Protein AF-A0A6U3S769-F1 (afdb_monomer)

Structure (mmCIF, N/CA/C/O backbone):
data_AF-A0A6U3S769-F1
#
_entry.id   AF-A0A6U3S769-F1
#
loop_
_atom_site.group_PDB
_atom_site.id
_atom_site.type_symbol
_atom_site.label_atom_id
_atom_site.label_alt_id
_atom_site.label_comp_id
_atom_site.label_asym_id
_atom_site.label_entity_id
_atom_si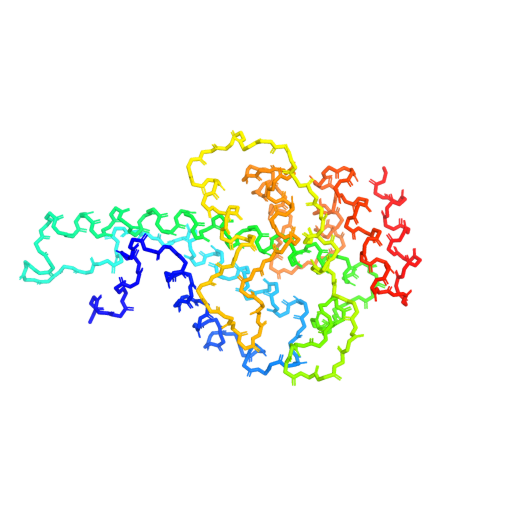te.label_seq_id
_atom_site.pdbx_PDB_ins_code
_atom_site.Cartn_x
_atom_site.Cartn_y
_atom_site.Cartn_z
_atom_site.occupancy
_atom_site.B_iso_or_equiv
_atom_site.auth_seq_id
_atom_site.auth_comp_id
_atom_site.auth_asym_id
_atom_site.auth_atom_id
_atom_site.pdbx_PDB_model_num
ATOM 1 N N . SER A 1 1 ? 3.206 -8.293 -28.604 1.00 73.69 1 SER A N 1
ATOM 2 C CA . SER A 1 1 ? 4.043 -8.713 -27.468 1.00 73.69 1 SER A CA 1
ATOM 3 C C . SER A 1 1 ? 4.580 -7.517 -26.694 1.00 73.69 1 SER A C 1
ATOM 5 O O . SER A 1 1 ? 3.937 -7.136 -25.740 1.00 73.69 1 SER A O 1
ATOM 7 N N . ASN A 1 2 ? 5.672 -6.834 -27.079 1.00 88.81 2 ASN A N 1
ATOM 8 C CA . ASN A 1 2 ? 6.210 -5.752 -26.217 1.00 88.81 2 ASN A CA 1
ATOM 9 C C . ASN A 1 2 ? 5.334 -4.486 -26.131 1.00 88.81 2 ASN A C 1
ATOM 11 O O . ASN A 1 2 ? 5.574 -3.634 -25.283 1.00 88.81 2 ASN A O 1
ATOM 15 N N . ARG A 1 3 ? 4.320 -4.346 -26.997 1.00 87.38 3 ARG A N 1
ATOM 16 C CA . ARG A 1 3 ? 3.339 -3.253 -26.907 1.00 87.38 3 ARG A CA 1
ATOM 17 C C . ARG A 1 3 ? 2.500 -3.346 -25.631 1.00 87.38 3 ARG A C 1
ATOM 19 O O . ARG A 1 3 ? 2.210 -2.310 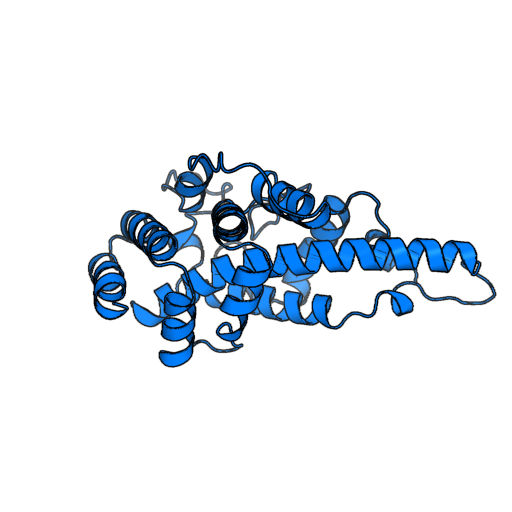-25.048 1.00 87.38 3 ARG A O 1
ATOM 26 N N . ASP A 1 4 ? 2.193 -4.566 -25.197 1.00 86.44 4 ASP A N 1
ATOM 27 C CA . ASP A 1 4 ? 1.282 -4.849 -24.082 1.00 86.44 4 ASP A CA 1
ATOM 28 C C . ASP A 1 4 ? 1.933 -4.548 -22.719 1.00 86.44 4 ASP A C 1
ATOM 30 O O . ASP A 1 4 ? 1.251 -4.249 -21.750 1.00 86.44 4 ASP A O 1
ATOM 34 N N . VAL A 1 5 ? 3.270 -4.551 -22.667 1.00 91.62 5 VAL A N 1
ATOM 35 C CA . VAL A 1 5 ? 4.087 -4.263 -21.470 1.00 91.62 5 VAL A CA 1
ATOM 36 C C . VAL A 1 5 ? 4.841 -2.934 -21.576 1.00 91.62 5 VAL A C 1
ATOM 38 O O . VAL A 1 5 ? 5.748 -2.647 -20.798 1.00 91.62 5 VAL A O 1
ATOM 41 N N . ARG A 1 6 ? 4.500 -2.092 -22.560 1.00 92.88 6 ARG A N 1
ATOM 42 C CA . ARG A 1 6 ? 5.232 -0.844 -22.836 1.00 92.88 6 ARG A CA 1
ATOM 43 C C . ARG A 1 6 ? 5.223 0.128 -21.650 1.00 92.88 6 ARG A C 1
ATOM 45 O O . ARG A 1 6 ? 6.146 0.923 -21.508 1.00 92.88 6 ARG A O 1
ATOM 52 N N . ASN A 1 7 ? 4.193 0.083 -20.808 1.00 93.44 7 ASN A N 1
ATOM 53 C CA . ASN A 1 7 ? 4.081 0.925 -19.618 1.00 93.44 7 ASN A CA 1
ATOM 54 C C . ASN A 1 7 ? 5.190 0.654 -18.587 1.00 93.44 7 ASN A C 1
ATOM 56 O O . ASN A 1 7 ? 5.561 1.582 -17.875 1.00 93.44 7 ASN A O 1
ATOM 60 N N . PHE A 1 8 ? 5.761 -0.556 -18.535 1.00 95.56 8 PHE A N 1
ATOM 61 C CA . PHE A 1 8 ? 6.842 -0.884 -17.597 1.00 95.56 8 PHE A CA 1
ATOM 62 C C . PHE A 1 8 ? 8.100 -0.045 -17.834 1.00 95.56 8 PHE A C 1
ATOM 64 O O . PHE A 1 8 ? 8.795 0.276 -16.882 1.00 95.56 8 PHE A O 1
ATOM 71 N N . SER A 1 9 ? 8.374 0.388 -19.066 1.00 95.69 9 SER A N 1
ATOM 72 C CA . SER A 1 9 ? 9.510 1.267 -19.380 1.00 95.69 9 SER A CA 1
ATOM 73 C C . SER A 1 9 ? 9.122 2.746 -19.489 1.00 95.69 9 SER A C 1
ATOM 75 O O . SER A 1 9 ? 9.801 3.513 -20.169 1.00 95.69 9 SER A O 1
ATOM 77 N N . SER A 1 10 ? 7.994 3.156 -18.909 1.00 95.31 10 SER A N 1
ATOM 78 C CA . SER A 1 10 ? 7.593 4.564 -18.866 1.00 95.31 10 SER A CA 1
ATOM 79 C C . SER A 1 10 ? 8.556 5.370 -17.991 1.00 95.31 10 SER A C 1
ATOM 81 O O . SER A 1 10 ? 8.903 4.925 -16.901 1.00 95.31 10 SER A O 1
ATOM 83 N N . SER A 1 11 ? 8.955 6.568 -18.419 1.00 94.00 11 SER A N 1
ATOM 84 C CA . SER A 1 11 ? 9.656 7.520 -17.540 1.00 94.00 11 SER A CA 1
ATOM 85 C C . SER A 1 11 ? 8.719 8.155 -16.506 1.00 94.00 11 SER A C 1
ATOM 87 O O . SER A 1 11 ? 9.169 8.668 -15.488 1.00 94.00 11 SER A O 1
ATOM 89 N N . ASP A 1 12 ? 7.408 8.105 -16.755 1.00 93.69 12 ASP A N 1
ATOM 90 C CA . ASP A 1 12 ? 6.379 8.472 -15.791 1.00 93.69 12 ASP A CA 1
ATOM 91 C C . ASP A 1 12 ? 5.914 7.224 -15.026 1.00 93.69 12 ASP A C 1
ATOM 93 O O . ASP A 1 12 ? 5.165 6.392 -15.557 1.00 93.69 12 ASP A O 1
ATOM 97 N N . THR A 1 13 ? 6.356 7.099 -13.775 1.00 93.69 13 THR A N 1
ATOM 98 C CA . THR A 1 13 ? 5.980 5.994 -12.881 1.00 93.69 13 THR A CA 1
ATOM 99 C C . THR A 1 13 ? 4.503 6.035 -12.477 1.00 93.69 13 THR A C 1
ATOM 101 O O . THR A 1 13 ? 3.886 4.987 -12.292 1.00 93.69 13 THR A O 1
ATOM 104 N N . GLY A 1 14 ? 3.892 7.221 -12.405 1.00 92.88 14 GLY A N 1
ATOM 105 C CA . GLY A 1 14 ? 2.460 7.365 -12.142 1.00 92.88 14 GLY A CA 1
ATOM 106 C C . GLY A 1 14 ? 1.616 6.772 -13.270 1.00 92.88 14 GLY A C 1
ATOM 107 O O . GLY A 1 14 ? 0.616 6.109 -13.002 1.00 92.88 14 GLY A O 1
ATOM 108 N N . TYR A 1 15 ? 2.056 6.928 -14.524 1.00 92.81 15 TYR A N 1
ATOM 109 C CA . TYR A 1 15 ? 1.447 6.255 -15.676 1.00 92.81 15 TYR A CA 1
ATOM 110 C C . TYR A 1 15 ? 1.634 4.731 -15.630 1.00 92.81 15 TYR A C 1
ATOM 112 O O . TYR A 1 15 ? 0.690 3.990 -15.899 1.00 92.81 15 TYR A O 1
ATOM 120 N N . PHE A 1 16 ? 2.823 4.239 -15.261 1.00 94.19 16 PHE A N 1
ATOM 121 C CA . PHE A 1 16 ? 3.056 2.800 -15.072 1.00 94.19 16 PHE A CA 1
ATOM 122 C C . PHE A 1 16 ? 2.071 2.189 -14.057 1.00 94.19 16 PHE A C 1
ATOM 124 O O . PHE A 1 16 ? 1.418 1.179 -14.351 1.00 94.19 16 PHE A O 1
ATOM 131 N N . LEU A 1 17 ? 1.921 2.837 -12.899 1.00 93.44 17 LEU A N 1
ATOM 132 C CA . LEU A 1 17 ? 1.011 2.409 -11.838 1.00 93.44 17 LEU A CA 1
ATOM 133 C C . LEU A 1 17 ? -0.456 2.512 -12.251 1.00 93.44 17 LEU A C 1
ATOM 135 O O . LEU A 1 17 ? -1.224 1.598 -11.975 1.00 93.44 17 LEU A O 1
ATOM 139 N N . GLU A 1 18 ? -0.849 3.578 -12.949 1.00 91.19 18 GLU A N 1
ATOM 140 C CA . GLU A 1 18 ? -2.211 3.749 -13.466 1.00 91.19 18 GLU A CA 1
ATOM 141 C C . GLU A 1 18 ? -2.632 2.567 -14.353 1.00 91.19 18 GLU A C 1
ATOM 143 O O . GLU A 1 18 ? -3.709 2.002 -14.168 1.00 91.19 18 GLU A O 1
ATOM 148 N N . GLN A 1 19 ? -1.772 2.161 -15.293 1.00 91.25 19 GLN A N 1
ATOM 149 C CA . GLN A 1 19 ? -2.060 1.026 -16.176 1.00 91.25 19 GLN A CA 1
ATOM 150 C C . GLN A 1 19 ? -2.170 -0.285 -15.394 1.00 91.25 19 GLN A C 1
ATOM 152 O O . GLN A 1 19 ? -3.022 -1.109 -15.704 1.00 91.25 19 GLN A O 1
ATOM 157 N N . THR A 1 20 ? -1.365 -0.453 -14.344 1.00 88.69 20 THR A N 1
ATOM 158 C CA . THR A 1 20 ? -1.464 -1.616 -13.451 1.00 88.69 20 THR A CA 1
ATOM 159 C C . THR A 1 20 ? -2.787 -1.612 -12.679 1.00 88.69 20 THR A C 1
ATOM 161 O O . THR A 1 20 ? -3.464 -2.635 -12.606 1.00 88.69 20 THR A O 1
ATOM 164 N N . TRP A 1 21 ? -3.201 -0.459 -12.146 1.00 90.88 21 TRP A N 1
ATOM 165 C CA . TRP A 1 21 ? -4.440 -0.328 -11.373 1.00 90.88 21 TRP A CA 1
ATOM 166 C C . TRP A 1 21 ? -5.690 -0.626 -12.204 1.00 90.88 21 TRP A C 1
ATOM 168 O O . TRP A 1 21 ? -6.618 -1.253 -11.700 1.00 90.88 21 TRP A O 1
ATOM 178 N N . LYS A 1 22 ? -5.701 -0.263 -13.494 1.00 89.25 22 LYS A N 1
ATOM 179 C CA . LYS A 1 22 ? -6.806 -0.599 -14.413 1.00 89.25 22 LYS A CA 1
ATOM 180 C C . LYS A 1 22 ? -7.041 -2.102 -14.558 1.00 89.25 22 LYS A C 1
ATOM 182 O O . LYS A 1 22 ? -8.170 -2.503 -14.820 1.00 89.25 22 LYS A O 1
ATOM 187 N N . LEU A 1 23 ? -6.004 -2.916 -14.362 1.00 89.50 23 LEU A N 1
ATOM 188 C CA . LEU A 1 23 ? -6.072 -4.372 -14.491 1.00 89.50 23 LEU A CA 1
ATOM 189 C C . LEU A 1 23 ? -6.491 -5.070 -13.187 1.00 89.50 23 LEU A C 1
ATOM 191 O O . LEU A 1 23 ? -6.829 -6.253 -13.209 1.00 89.50 23 LEU A O 1
ATOM 195 N N . LEU A 1 24 ? -6.504 -4.371 -12.042 1.00 90.44 24 LEU A N 1
ATOM 196 C CA . LEU A 1 24 ? -6.872 -4.975 -10.754 1.00 90.44 24 LEU A CA 1
ATOM 197 C C . LEU A 1 24 ? -8.265 -5.634 -10.768 1.00 90.44 24 LEU A C 1
ATOM 199 O O . LEU A 1 24 ? -8.366 -6.773 -10.301 1.00 90.44 24 LEU A O 1
ATOM 203 N N . PRO A 1 25 ? -9.323 -5.018 -11.335 1.00 90.69 25 PRO A N 1
ATOM 204 C CA . PRO A 1 25 ? -10.641 -5.651 -11.413 1.00 90.69 25 PRO A CA 1
ATOM 205 C C . PRO A 1 25 ? -10.691 -6.887 -12.318 1.00 90.69 25 PRO A C 1
ATOM 207 O O . PRO A 1 25 ? -11.601 -7.709 -12.185 1.00 90.69 25 PRO A O 1
ATOM 210 N N . GLU A 1 26 ? -9.741 -7.061 -13.243 1.00 89.50 26 GLU A N 1
ATOM 211 C CA . GLU A 1 26 ? -9.733 -8.219 -14.143 1.00 89.50 26 GLU A CA 1
ATOM 212 C C . GLU A 1 26 ? -9.491 -9.519 -13.370 1.00 89.50 26 GLU A C 1
ATOM 214 O O . GLU A 1 26 ? -10.190 -10.506 -13.604 1.00 89.50 26 GLU A O 1
ATOM 219 N N . SER A 1 27 ? -8.578 -9.496 -12.394 1.00 85.56 27 SER A N 1
ATOM 220 C CA . SER A 1 27 ? -8.233 -10.646 -11.546 1.00 85.56 27 SER A CA 1
ATOM 221 C C . SER A 1 27 ? -8.910 -10.642 -10.168 1.00 85.56 27 SER A C 1
ATOM 223 O O . SER A 1 27 ? -8.865 -11.653 -9.465 1.00 85.56 27 SER A O 1
ATOM 225 N N . ASN A 1 28 ? -9.580 -9.547 -9.787 1.00 89.19 28 ASN A N 1
ATOM 226 C CA . ASN A 1 28 ? -10.280 -9.408 -8.507 1.00 89.19 28 ASN A CA 1
ATOM 227 C C . ASN A 1 28 ? -11.752 -9.049 -8.743 1.00 89.19 28 ASN A C 1
ATOM 229 O O . ASN A 1 28 ? -12.116 -7.881 -8.865 1.00 89.19 28 ASN A O 1
ATOM 233 N N . VAL A 1 29 ? -12.604 -10.080 -8.804 1.00 89.88 29 VAL A N 1
ATOM 234 C CA . VAL A 1 29 ? -14.041 -9.956 -9.115 1.00 89.88 29 VAL A CA 1
ATOM 235 C C . VAL A 1 29 ? -14.780 -8.937 -8.232 1.00 89.88 29 VAL A C 1
ATOM 237 O O . VAL A 1 29 ? -15.536 -8.153 -8.810 1.00 89.88 29 VAL A O 1
ATOM 240 N N . PRO A 1 30 ? -14.560 -8.864 -6.901 1.00 90.19 30 PRO A N 1
ATOM 241 C CA . PRO A 1 30 ? -15.256 -7.887 -6.059 1.00 90.19 30 PRO A CA 1
ATOM 242 C C . PRO A 1 30 ? -15.020 -6.433 -6.490 1.00 90.19 30 PRO A C 1
ATOM 244 O O . PRO A 1 30 ? -15.953 -5.637 -6.508 1.00 90.19 30 PRO A O 1
ATOM 247 N N . LEU A 1 31 ? -13.811 -6.097 -6.963 1.00 88.62 31 LEU A N 1
ATOM 248 C CA . LEU A 1 31 ? -13.460 -4.734 -7.389 1.00 88.62 31 LEU A CA 1
ATOM 249 C C . LEU A 1 31 ? -14.163 -4.287 -8.681 1.00 88.62 31 LEU A C 1
ATOM 251 O O . LEU A 1 31 ? -14.122 -3.108 -9.033 1.00 88.62 31 LEU A O 1
ATOM 255 N N . ARG A 1 32 ? -14.819 -5.203 -9.409 1.00 87.00 32 ARG A N 1
ATOM 256 C CA . ARG A 1 32 ? -15.652 -4.847 -10.572 1.00 87.00 32 ARG A CA 1
ATOM 257 C C . ARG A 1 32 ? -16.939 -4.138 -10.151 1.00 87.00 32 ARG A C 1
ATOM 259 O O . ARG A 1 32 ? -17.534 -3.427 -10.958 1.00 87.00 32 ARG A O 1
ATOM 266 N N . GLN A 1 33 ? -17.377 -4.344 -8.911 1.00 78.12 33 GLN A N 1
ATOM 267 C CA . GLN A 1 33 ? -18.574 -3.735 -8.347 1.00 78.12 33 GLN A CA 1
ATOM 268 C C . GLN A 1 33 ? -18.157 -2.547 -7.478 1.00 78.12 33 GLN A C 1
ATOM 270 O O . GLN A 1 33 ? -17.705 -2.732 -6.352 1.00 78.12 33 GLN A O 1
ATOM 275 N N . LYS A 1 34 ? -18.315 -1.322 -8.004 1.00 67.25 34 LYS A N 1
ATOM 276 C CA . LYS A 1 34 ? -17.780 -0.082 -7.405 1.00 67.25 34 LYS A CA 1
ATOM 277 C C . LYS A 1 34 ? -18.103 0.112 -5.911 1.00 67.25 34 LYS A C 1
ATOM 279 O O . LYS A 1 34 ? -17.347 0.783 -5.227 1.00 67.25 34 LYS A O 1
ATOM 284 N N . THR A 1 35 ? -19.201 -0.448 -5.401 1.00 65.19 35 THR A N 1
ATOM 285 C CA . THR A 1 35 ? -19.732 -0.138 -4.059 1.00 65.19 35 THR A CA 1
ATOM 286 C C . THR A 1 35 ? -19.876 -1.336 -3.119 1.00 65.19 35 THR A C 1
ATOM 288 O O . THR A 1 35 ? -20.337 -1.156 -1.996 1.00 65.19 35 THR A O 1
ATOM 291 N N . LEU A 1 36 ? -19.528 -2.553 -3.550 1.00 79.12 36 LEU A N 1
ATO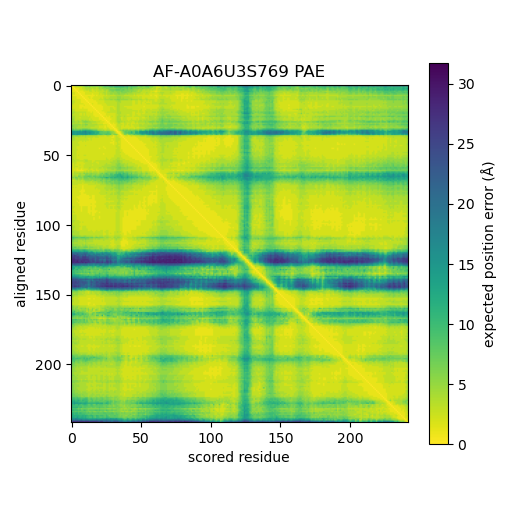M 292 C CA . LEU A 1 36 ? -19.877 -3.779 -2.810 1.00 79.12 36 LEU A CA 1
ATOM 293 C C . LEU A 1 36 ? -18.679 -4.568 -2.279 1.00 79.12 36 LEU A C 1
ATOM 295 O O . LEU A 1 36 ? -18.882 -5.567 -1.594 1.00 79.12 36 LEU A O 1
ATOM 299 N N . TYR A 1 37 ? -17.453 -4.139 -2.574 1.00 90.50 37 TYR A N 1
ATOM 300 C CA . TYR A 1 37 ? -16.267 -4.825 -2.075 1.00 90.50 37 TYR A CA 1
ATOM 301 C C . TYR A 1 37 ? -15.970 -4.439 -0.623 1.00 90.50 37 TYR A C 1
ATOM 303 O O . TYR A 1 37 ? -16.223 -3.313 -0.169 1.00 90.50 37 TYR A O 1
ATOM 311 N N . THR A 1 38 ? -15.423 -5.396 0.113 1.00 93.38 38 THR A N 1
ATOM 312 C CA . THR A 1 38 ? -15.062 -5.217 1.514 1.00 93.38 38 THR A CA 1
ATOM 313 C C . THR A 1 38 ? -13.623 -4.744 1.687 1.00 93.38 38 THR A C 1
ATOM 315 O O . THR A 1 38 ? -12.818 -4.705 0.749 1.00 93.38 38 THR A O 1
ATOM 318 N N . VAL A 1 39 ? -13.269 -4.397 2.921 1.00 93.69 39 VAL A N 1
ATOM 319 C CA . VAL A 1 39 ? -11.884 -4.106 3.296 1.00 93.69 39 VAL A CA 1
ATOM 320 C C . VAL A 1 39 ? -10.989 -5.315 3.029 1.00 93.69 39 VAL A C 1
ATOM 322 O O . VAL A 1 39 ? -9.887 -5.145 2.503 1.00 93.69 39 VAL A O 1
ATOM 325 N N . PHE A 1 40 ? -11.454 -6.536 3.316 1.00 95.06 40 PHE A N 1
ATOM 326 C CA . PHE A 1 40 ? -10.663 -7.738 3.038 1.00 95.06 40 PHE A CA 1
ATOM 327 C C . PHE A 1 40 ? -10.533 -8.020 1.541 1.00 95.06 40 PHE A C 1
ATOM 329 O O . PHE A 1 40 ? -9.468 -8.465 1.110 1.00 95.06 40 PHE A O 1
ATOM 336 N N . ASP A 1 41 ? -11.559 -7.746 0.730 1.00 94.62 41 ASP A N 1
ATOM 337 C CA . ASP A 1 41 ? -11.458 -7.876 -0.728 1.00 94.62 41 ASP A CA 1
ATOM 338 C C . ASP A 1 41 ? -10.341 -6.988 -1.283 1.00 94.62 41 ASP A C 1
ATOM 340 O O . ASP A 1 41 ? -9.507 -7.439 -2.077 1.00 94.62 41 ASP A O 1
ATOM 344 N N . TYR A 1 42 ? -10.290 -5.731 -0.833 1.00 94.06 42 TYR A N 1
ATOM 345 C CA . TYR A 1 42 ? -9.275 -4.784 -1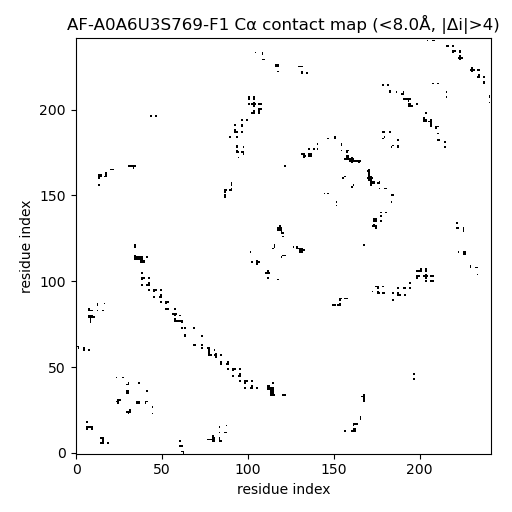.281 1.00 94.06 42 TYR A CA 1
ATOM 346 C C . TYR A 1 42 ? -7.883 -5.118 -0.739 1.00 94.06 42 TYR A C 1
ATOM 348 O O . TYR A 1 42 ? -6.911 -5.114 -1.500 1.00 94.06 42 TYR A O 1
ATOM 356 N N . TYR A 1 43 ? -7.788 -5.497 0.540 1.00 95.75 43 TYR A N 1
ATOM 357 C CA . TYR A 1 43 ? -6.560 -6.013 1.145 1.00 95.75 43 TYR A CA 1
ATOM 358 C C . TYR A 1 43 ? -5.986 -7.182 0.335 1.00 95.75 43 TYR A C 1
ATOM 360 O O . TYR A 1 43 ? -4.822 -7.151 -0.061 1.00 95.75 43 TYR A O 1
ATOM 368 N N . ASN A 1 44 ? -6.812 -8.178 0.008 1.00 95.38 44 ASN A N 1
ATOM 369 C CA . ASN A 1 44 ? -6.392 -9.350 -0.755 1.00 95.38 44 ASN A CA 1
ATOM 370 C C . ASN A 1 44 ? -5.965 -9.006 -2.186 1.00 95.38 44 ASN A C 1
ATOM 372 O O . ASN A 1 44 ? -5.017 -9.601 -2.706 1.00 95.38 44 ASN A O 1
ATOM 376 N N . ALA A 1 45 ? -6.638 -8.051 -2.831 1.00 94.81 45 ALA A N 1
ATOM 377 C CA . ALA A 1 45 ? -6.250 -7.578 -4.155 1.00 94.81 45 ALA A CA 1
ATOM 378 C C . ALA A 1 45 ? -4.861 -6.920 -4.133 1.00 94.81 45 ALA A C 1
ATOM 380 O O . ALA A 1 45 ? -4.010 -7.256 -4.961 1.00 94.81 45 ALA A O 1
ATOM 381 N N . LEU A 1 46 ? -4.599 -6.041 -3.157 1.00 95.69 46 LEU A N 1
ATOM 382 C CA . LEU A 1 46 ? -3.289 -5.406 -2.999 1.00 95.69 46 LEU A CA 1
ATOM 383 C C . LEU A 1 46 ? -2.210 -6.397 -2.552 1.00 95.69 46 LEU A C 1
ATOM 385 O O . LEU A 1 46 ? -1.085 -6.311 -3.036 1.00 95.69 46 LEU A O 1
ATOM 389 N N . PHE A 1 47 ? -2.541 -7.374 -1.704 1.00 95.69 47 PHE A N 1
ATOM 390 C CA . PHE A 1 47 ? -1.612 -8.429 -1.301 1.00 95.69 47 PHE A CA 1
ATOM 391 C C . PHE A 1 47 ? -1.139 -9.237 -2.516 1.00 95.69 47 PHE A C 1
ATOM 393 O O . PHE A 1 47 ? 0.058 -9.441 -2.712 1.00 95.69 47 PHE A O 1
ATOM 400 N N . LYS A 1 48 ? -2.065 -9.653 -3.391 1.00 94.88 48 LYS A N 1
ATOM 401 C CA . LYS A 1 48 ? -1.722 -10.359 -4.637 1.00 94.88 48 LYS A CA 1
ATOM 402 C C . LYS A 1 48 ? -0.900 -9.485 -5.581 1.00 94.88 48 LYS A C 1
ATOM 404 O O . LYS A 1 48 ? 0.037 -9.988 -6.199 1.00 94.88 48 LYS A O 1
ATOM 409 N N . LEU A 1 49 ? -1.229 -8.196 -5.687 1.00 94.94 49 LEU A N 1
ATOM 410 C CA . LEU A 1 49 ? -0.469 -7.260 -6.513 1.00 94.94 49 LEU A CA 1
ATOM 411 C C . LEU A 1 49 ? 0.963 -7.068 -5.989 1.00 94.94 49 LEU A C 1
ATOM 413 O O . LEU A 1 49 ? 1.903 -7.074 -6.780 1.00 94.94 49 LEU A O 1
ATOM 417 N N . GLU A 1 50 ? 1.144 -6.966 -4.670 1.00 95.62 50 GLU A N 1
ATOM 418 C CA . GLU A 1 50 ? 2.466 -6.905 -4.035 1.00 95.62 50 GLU A CA 1
ATOM 419 C C . GLU A 1 50 ? 3.286 -8.152 -4.361 1.00 95.62 50 GLU A C 1
ATOM 421 O O . GLU A 1 50 ? 4.446 -8.041 -4.764 1.00 95.62 50 GLU A O 1
ATOM 426 N N . LYS A 1 51 ? 2.677 -9.341 -4.271 1.00 94.81 51 LYS A N 1
ATOM 427 C CA . LYS A 1 51 ? 3.340 -10.594 -4.651 1.00 94.81 51 LYS A CA 1
ATOM 428 C C . LYS A 1 51 ? 3.683 -10.633 -6.132 1.00 94.81 51 LYS A C 1
ATOM 430 O O . LYS A 1 51 ? 4.756 -11.109 -6.482 1.00 94.81 51 LYS A O 1
ATOM 435 N N . PHE A 1 52 ? 2.829 -10.112 -7.006 1.00 94.00 52 PHE A N 1
ATOM 436 C CA . PHE A 1 52 ? 3.153 -10.016 -8.425 1.00 94.00 52 PHE A CA 1
ATOM 437 C C . PHE A 1 52 ? 4.371 -9.111 -8.670 1.00 94.00 52 PHE A C 1
ATOM 439 O O . PHE A 1 52 ? 5.317 -9.537 -9.326 1.00 94.00 52 PHE A O 1
ATOM 446 N N . PHE A 1 53 ? 4.389 -7.900 -8.106 1.00 94.50 53 PHE A N 1
ATOM 447 C CA . PHE A 1 53 ? 5.497 -6.954 -8.289 1.00 94.50 53 PHE A CA 1
ATOM 448 C C . PHE A 1 53 ? 6.811 -7.447 -7.687 1.00 94.50 53 PHE A C 1
ATOM 450 O O . PHE A 1 53 ? 7.843 -7.371 -8.347 1.00 94.50 53 PHE A O 1
ATOM 457 N N . SER A 1 54 ? 6.779 -7.991 -6.470 1.00 94.06 54 SER A N 1
ATOM 458 C CA . SER A 1 54 ? 7.983 -8.477 -5.784 1.00 94.06 54 SER A CA 1
ATOM 459 C C . SER A 1 54 ? 8.615 -9.708 -6.440 1.00 94.06 54 SER A C 1
ATOM 461 O O . SER A 1 54 ? 9.809 -9.931 -6.260 1.00 94.06 54 SER A O 1
ATOM 463 N N . ASN A 1 55 ? 7.848 -10.487 -7.212 1.00 95.00 55 ASN A N 1
ATOM 464 C CA . ASN A 1 55 ? 8.344 -11.680 -7.907 1.00 95.00 55 ASN A CA 1
ATOM 465 C C . ASN A 1 55 ? 8.608 -11.465 -9.408 1.00 95.00 55 ASN A C 1
ATOM 467 O O . ASN A 1 55 ? 9.080 -12.386 -10.078 1.00 95.00 55 ASN A O 1
ATOM 471 N N . LEU A 1 56 ? 8.297 -10.290 -9.967 1.00 94.50 56 LEU A N 1
ATOM 472 C CA . LEU A 1 56 ? 8.505 -10.031 -11.389 1.00 94.50 56 LEU A CA 1
ATOM 473 C C . LEU A 1 56 ? 9.964 -9.655 -11.671 1.00 94.50 56 LEU A C 1
ATOM 475 O O . LEU A 1 56 ? 10.427 -8.577 -11.304 1.00 94.50 56 LEU A O 1
ATOM 479 N N . ASP A 1 57 ? 10.673 -10.512 -12.405 1.00 94.31 57 ASP A N 1
ATOM 480 C CA . ASP A 1 57 ? 12.006 -10.181 -12.903 1.00 94.31 57 ASP A CA 1
ATOM 481 C C . ASP A 1 57 ? 11.917 -9.159 -14.050 1.00 94.31 57 ASP A C 1
ATOM 483 O O . ASP A 1 57 ? 11.423 -9.439 -15.147 1.00 94.31 57 ASP A O 1
ATOM 487 N N . SER A 1 58 ? 12.439 -7.957 -13.806 1.00 94.62 58 SER A N 1
ATOM 488 C CA . SER A 1 58 ? 12.520 -6.884 -14.805 1.00 94.62 58 SER A CA 1
ATOM 489 C C . SER A 1 58 ? 13.225 -7.304 -16.104 1.00 94.62 58 SER A C 1
ATOM 491 O O . SER A 1 58 ? 12.917 -6.769 -17.170 1.00 94.62 58 SER A O 1
ATOM 493 N N . ASN A 1 59 ? 14.124 -8.296 -16.054 1.00 93.44 59 ASN A N 1
ATOM 494 C CA . ASN A 1 59 ? 14.890 -8.742 -17.214 1.00 93.44 59 ASN A CA 1
ATOM 495 C C . ASN A 1 59 ? 14.058 -9.509 -18.245 1.00 93.44 59 ASN A C 1
ATOM 497 O O . ASN A 1 59 ? 14.453 -9.564 -19.417 1.00 93.44 59 ASN A O 1
ATOM 501 N N . VAL A 1 60 ? 12.921 -10.075 -17.827 1.00 92.00 60 VAL A N 1
ATOM 502 C CA . VAL A 1 60 ? 12.037 -10.879 -18.684 1.00 92.00 60 VAL A CA 1
ATOM 503 C C . VAL A 1 60 ? 10.793 -10.123 -19.155 1.00 92.00 60 VAL A C 1
ATOM 505 O O . VAL A 1 60 ? 10.013 -10.665 -19.940 1.00 92.00 60 VAL A O 1
ATOM 508 N N . VAL A 1 61 ? 10.612 -8.868 -18.725 1.00 92.50 61 VAL A N 1
ATOM 509 C CA . VAL A 1 61 ? 9.469 -8.025 -19.117 1.00 92.50 61 VAL A CA 1
ATOM 510 C C . VAL A 1 61 ? 9.465 -7.788 -20.627 1.00 92.50 61 VAL A C 1
ATOM 512 O O . VAL A 1 61 ? 8.463 -8.036 -21.300 1.00 92.50 61 VAL A O 1
ATOM 515 N N . PHE A 1 62 ? 10.595 -7.348 -21.187 1.00 93.94 62 PHE A N 1
ATOM 516 C CA . PHE A 1 62 ? 10.719 -7.087 -22.619 1.00 93.94 62 PHE A CA 1
ATOM 517 C C . PHE A 1 62 ? 11.293 -8.295 -23.350 1.00 93.94 62 PHE A C 1
ATOM 519 O O . PHE A 1 62 ? 12.458 -8.660 -23.192 1.00 93.94 62 PHE A O 1
ATOM 526 N N . ARG A 1 63 ? 10.473 -8.895 -24.217 1.00 90.38 63 ARG A N 1
ATOM 527 C CA . ARG A 1 63 ? 10.902 -10.024 -25.044 1.00 90.38 63 ARG A CA 1
ATOM 528 C C . ARG A 1 63 ? 11.821 -9.557 -26.163 1.00 90.38 63 ARG A C 1
ATOM 530 O O . ARG A 1 63 ? 11.639 -8.477 -26.723 1.00 90.38 63 ARG A O 1
ATOM 537 N N . HIS A 1 64 ? 12.753 -10.422 -26.530 1.00 87.06 64 HIS A N 1
ATOM 538 C CA . HIS A 1 64 ? 13.632 -10.248 -27.674 1.00 87.06 64 HIS A CA 1
ATOM 539 C C . HIS A 1 64 ? 13.326 -11.324 -28.714 1.00 87.06 64 HIS A C 1
ATOM 541 O O . HIS A 1 64 ? 13.273 -12.510 -28.387 1.00 87.06 64 HIS A O 1
ATOM 547 N N . PHE A 1 65 ? 13.102 -10.920 -29.963 1.00 88.19 65 PHE A N 1
ATOM 548 C CA . PHE A 1 65 ? 12.910 -11.851 -31.072 1.00 88.19 65 PHE A CA 1
ATOM 549 C C . PHE A 1 65 ? 13.482 -11.261 -32.358 1.00 88.19 65 PHE A C 1
ATOM 551 O O . PHE A 1 65 ? 13.094 -10.159 -32.745 1.00 88.19 65 PHE A O 1
ATOM 558 N N . ARG A 1 66 ? 14.365 -12.011 -33.035 1.00 88.69 66 ARG A N 1
ATOM 559 C CA . ARG A 1 66 ? 15.025 -11.600 -34.290 1.00 88.69 66 ARG A CA 1
ATOM 560 C C . ARG A 1 66 ? 15.643 -10.197 -34.195 1.00 88.69 66 ARG A C 1
ATOM 562 O O . ARG A 1 66 ? 15.303 -9.321 -34.989 1.00 88.69 66 ARG A O 1
ATOM 569 N N . ASP A 1 67 ? 16.474 -9.981 -33.177 1.00 83.50 67 ASP A N 1
ATOM 570 C CA . ASP A 1 67 ? 17.186 -8.719 -32.937 1.00 83.50 67 ASP A CA 1
ATOM 571 C C . ASP A 1 67 ? 16.287 -7.497 -32.705 1.00 83.50 67 ASP A C 1
ATOM 573 O O . ASP A 1 67 ? 16.678 -6.354 -32.941 1.00 83.50 67 ASP A O 1
ATOM 577 N N . ARG A 1 68 ? 15.050 -7.725 -32.241 1.00 87.50 68 ARG A N 1
ATOM 578 C CA . ARG A 1 68 ? 14.101 -6.657 -31.912 1.00 87.50 68 ARG A CA 1
ATOM 579 C C . ARG A 1 68 ? 13.524 -6.824 -30.500 1.00 87.50 68 ARG A C 1
ATOM 581 O O . ARG A 1 68 ? 12.876 -7.843 -30.238 1.00 87.50 68 ARG A O 1
ATOM 588 N N . PRO A 1 69 ? 13.666 -5.812 -29.619 1.00 88.56 69 PRO A N 1
ATOM 589 C CA . PRO A 1 69 ? 14.578 -4.667 -29.755 1.00 88.56 69 PRO A CA 1
ATOM 590 C C . PRO A 1 69 ? 16.046 -5.129 -29.783 1.00 88.56 69 PRO A C 1
ATOM 592 O O . PRO A 1 69 ? 16.346 -6.233 -29.318 1.00 88.56 69 PRO A O 1
ATOM 595 N N . ASP A 1 70 ? 16.939 -4.294 -30.320 1.00 93.50 70 ASP A N 1
ATOM 596 C CA . ASP A 1 70 ? 18.379 -4.532 -30.204 1.00 93.50 70 ASP A CA 1
ATOM 597 C C . ASP A 1 70 ? 18.788 -4.584 -28.723 1.00 93.50 70 ASP A C 1
ATOM 599 O O . ASP A 1 70 ? 18.073 -4.096 -27.842 1.00 93.50 70 ASP A O 1
ATOM 603 N N . GLU A 1 71 ? 19.932 -5.200 -28.440 1.00 92.00 71 GLU A N 1
ATOM 604 C CA . GLU A 1 71 ? 20.335 -5.497 -27.066 1.00 92.00 71 GLU A CA 1
ATOM 605 C C . GLU A 1 71 ? 20.501 -4.238 -26.201 1.00 92.00 71 GLU A C 1
ATOM 607 O O . GLU A 1 71 ? 20.078 -4.237 -25.046 1.00 92.00 71 GLU A O 1
ATOM 612 N N . MET A 1 72 ? 21.032 -3.140 -26.750 1.00 94.06 72 MET A N 1
ATOM 613 C CA . MET A 1 72 ? 21.180 -1.895 -25.987 1.00 94.06 72 MET A CA 1
ATOM 614 C C . MET A 1 72 ? 19.817 -1.301 -25.635 1.00 94.06 72 MET A C 1
ATOM 616 O O . MET A 1 72 ? 19.575 -0.935 -24.482 1.00 94.06 72 MET A O 1
ATOM 620 N N . THR A 1 73 ? 18.905 -1.250 -26.608 1.00 94.75 73 THR A N 1
ATOM 621 C CA . THR A 1 73 ? 17.531 -0.797 -26.379 1.00 94.75 73 THR A CA 1
ATOM 622 C C . THR A 1 73 ? 16.833 -1.685 -25.351 1.00 94.75 73 THR A C 1
ATOM 624 O O . THR A 1 73 ? 16.193 -1.178 -24.432 1.00 94.75 73 THR A O 1
ATOM 627 N N . ARG A 1 74 ? 16.987 -3.010 -25.443 1.00 93.81 74 ARG A N 1
ATOM 628 C CA . ARG A 1 74 ? 16.408 -3.958 -24.482 1.00 93.81 74 ARG A CA 1
ATOM 629 C C . ARG A 1 74 ? 16.917 -3.718 -23.064 1.00 93.81 74 ARG A C 1
ATOM 631 O O . ARG A 1 74 ? 16.118 -3.672 -22.134 1.00 93.81 74 ARG A O 1
ATOM 638 N N . GLN A 1 75 ? 18.223 -3.525 -22.895 1.00 94.25 75 GLN A N 1
ATOM 639 C CA . GLN A 1 75 ? 18.812 -3.232 -21.591 1.00 94.25 75 GLN A CA 1
ATOM 640 C C . GLN A 1 75 ? 18.293 -1.916 -21.013 1.00 94.25 75 GLN A C 1
ATOM 642 O O . GLN A 1 75 ? 17.978 -1.863 -19.827 1.00 94.25 75 GLN A O 1
ATOM 647 N N . ALA A 1 76 ? 18.160 -0.868 -21.829 1.00 95.56 76 ALA A N 1
ATOM 648 C CA . ALA A 1 76 ? 17.589 0.400 -21.381 1.00 95.56 76 ALA A CA 1
ATOM 649 C C . ALA A 1 76 ? 16.128 0.240 -20.918 1.00 95.56 76 ALA A C 1
ATOM 651 O O . ALA A 1 76 ? 15.763 0.731 -19.850 1.00 95.56 76 ALA A O 1
ATOM 652 N N . LEU A 1 77 ? 15.316 -0.508 -21.675 1.00 96.31 77 LEU A N 1
ATOM 653 C CA . LEU A 1 77 ? 13.932 -0.821 -21.307 1.00 96.31 77 LEU A CA 1
ATOM 654 C C . LEU A 1 77 ? 13.856 -1.607 -19.988 1.00 96.31 77 LEU A C 1
ATOM 656 O O . LEU A 1 77 ? 13.061 -1.256 -19.117 1.00 96.31 77 LEU A O 1
ATOM 660 N N . ASN A 1 78 ? 14.712 -2.619 -19.817 1.00 95.81 78 ASN A N 1
ATOM 661 C CA . ASN A 1 78 ? 14.773 -3.427 -18.598 1.00 95.81 78 ASN A CA 1
ATOM 662 C C . ASN A 1 78 ? 15.215 -2.604 -17.379 1.00 95.81 78 ASN A C 1
ATOM 664 O O . ASN A 1 78 ? 14.627 -2.749 -16.314 1.00 95.81 78 ASN A O 1
ATOM 668 N N . ARG A 1 79 ? 16.188 -1.691 -17.525 1.00 96.38 79 ARG A N 1
ATOM 669 C CA . ARG A 1 79 ? 16.598 -0.784 -16.434 1.00 96.38 79 ARG A CA 1
ATOM 670 C C . ARG A 1 79 ? 15.453 0.125 -15.992 1.00 96.38 79 ARG A C 1
ATOM 672 O O . ARG A 1 79 ? 15.232 0.286 -14.796 1.00 96.38 79 ARG A O 1
ATOM 679 N N . GLN A 1 80 ? 14.700 0.687 -16.938 1.00 97.19 80 GLN A N 1
ATOM 680 C CA . GLN A 1 80 ? 13.539 1.513 -16.601 1.00 97.19 80 GLN A CA 1
ATOM 681 C C . GLN A 1 80 ? 12.414 0.684 -15.958 1.00 97.19 80 GLN A C 1
ATOM 683 O O . GLN A 1 80 ? 11.767 1.158 -15.026 1.00 97.19 80 GLN A O 1
ATOM 688 N N . ALA A 1 81 ? 12.206 -0.556 -16.413 1.00 97.06 81 ALA A N 1
ATOM 689 C CA . ALA A 1 81 ? 11.272 -1.484 -15.777 1.00 97.06 81 ALA A CA 1
ATOM 690 C C . ALA A 1 81 ? 11.682 -1.845 -14.353 1.00 97.06 81 ALA A C 1
ATOM 692 O O . ALA A 1 81 ? 10.820 -1.856 -13.483 1.00 97.06 81 ALA A O 1
ATOM 693 N N . ALA A 1 82 ? 12.970 -2.088 -14.105 1.00 96.88 82 ALA A N 1
ATOM 694 C CA . ALA A 1 82 ? 13.490 -2.342 -12.766 1.00 96.88 82 ALA A CA 1
ATOM 695 C C . ALA A 1 82 ? 13.182 -1.170 -11.826 1.00 96.88 82 ALA A C 1
ATOM 697 O O . ALA A 1 82 ? 12.593 -1.376 -10.771 1.00 96.88 82 ALA A O 1
ATOM 698 N N . LEU A 1 83 ? 13.469 0.063 -12.259 1.00 96.44 83 LEU A N 1
ATOM 699 C CA . LEU A 1 83 ? 13.183 1.265 -11.473 1.00 96.44 83 LEU A CA 1
ATOM 700 C C . LEU A 1 83 ? 11.683 1.434 -11.181 1.00 96.44 83 LEU A C 1
ATOM 702 O O . LEU A 1 83 ? 11.291 1.721 -10.052 1.00 96.44 83 LEU A O 1
ATOM 706 N N . ASN A 1 84 ? 10.829 1.247 -12.190 1.00 96.81 84 ASN A N 1
ATOM 707 C CA . ASN A 1 84 ? 9.381 1.343 -12.009 1.00 96.81 84 ASN A CA 1
ATOM 708 C C . ASN A 1 84 ? 8.828 0.237 -11.109 1.00 96.81 84 ASN A C 1
ATOM 710 O O . ASN A 1 84 ? 7.918 0.503 -10.328 1.00 96.81 84 ASN A O 1
ATOM 714 N N . LEU A 1 85 ? 9.367 -0.981 -11.199 1.00 96.69 85 LEU A N 1
ATOM 715 C CA . LEU A 1 85 ? 8.980 -2.088 -10.330 1.00 96.69 85 LEU A CA 1
ATOM 716 C C . LEU A 1 85 ? 9.404 -1.851 -8.890 1.00 96.69 85 LEU A C 1
ATOM 718 O O . LEU A 1 85 ? 8.627 -2.131 -7.989 1.00 96.69 85 LEU A O 1
ATOM 722 N N . GLU A 1 86 ? 10.587 -1.293 -8.670 1.00 95.81 86 GLU A N 1
ATOM 723 C CA . GLU A 1 86 ? 11.076 -0.958 -7.339 1.00 95.81 86 GLU A CA 1
ATOM 724 C C . GLU A 1 86 ? 10.201 0.111 -6.672 1.00 95.81 86 GLU A C 1
ATOM 726 O O . GLU A 1 86 ? 9.631 -0.129 -5.606 1.00 95.81 86 GLU A O 1
ATOM 731 N N . ILE A 1 87 ? 9.988 1.248 -7.347 1.00 96.19 87 ILE A N 1
ATOM 732 C CA . ILE A 1 87 ? 9.105 2.318 -6.854 1.00 96.19 87 ILE A 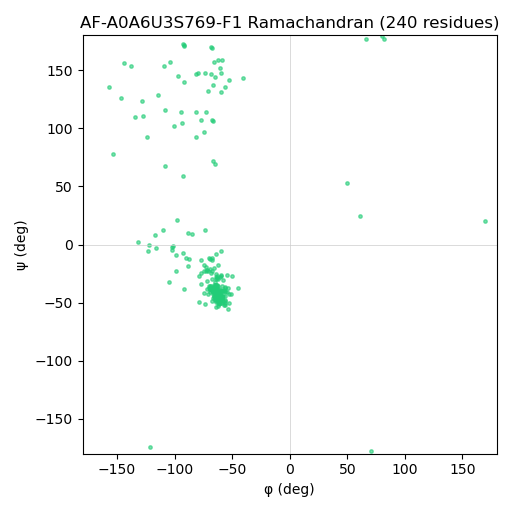CA 1
ATOM 733 C C . ILE A 1 87 ? 7.671 1.799 -6.703 1.00 96.19 87 ILE A C 1
ATOM 735 O O . ILE A 1 87 ? 7.001 2.068 -5.706 1.00 96.19 87 ILE A O 1
ATOM 739 N N . GLY A 1 88 ? 7.189 1.035 -7.684 1.00 95.75 88 GLY A N 1
ATOM 740 C CA . GLY A 1 88 ? 5.841 0.490 -7.678 1.00 95.75 88 GLY A CA 1
ATOM 741 C C . GLY A 1 88 ? 5.613 -0.525 -6.564 1.00 95.75 88 GLY A C 1
ATOM 742 O O . GLY A 1 88 ? 4.546 -0.518 -5.957 1.00 95.75 88 GLY A O 1
ATOM 743 N N . CYS A 1 89 ? 6.605 -1.357 -6.252 1.00 96.50 89 CYS A N 1
ATOM 744 C CA . CYS A 1 89 ? 6.553 -2.302 -5.142 1.00 96.50 89 CYS A CA 1
ATOM 745 C C . CYS A 1 89 ? 6.459 -1.556 -3.809 1.00 96.50 89 CYS A C 1
ATOM 747 O O . CYS A 1 89 ? 5.536 -1.813 -3.040 1.00 96.50 89 CYS A O 1
ATOM 749 N N . SER A 1 90 ? 7.320 -0.562 -3.571 1.00 96.56 90 SER A N 1
ATOM 750 C CA . SER A 1 90 ? 7.258 0.273 -2.362 1.00 96.56 90 SER A CA 1
ATOM 751 C C . SER A 1 90 ? 5.927 1.026 -2.235 1.00 96.56 90 SER A C 1
ATOM 753 O O . SER A 1 90 ? 5.331 1.048 -1.158 1.00 96.56 90 SER A O 1
ATOM 755 N N . TYR A 1 91 ? 5.402 1.564 -3.340 1.00 96.38 91 TYR A N 1
ATOM 756 C CA . TYR A 1 91 ? 4.081 2.199 -3.385 1.00 96.38 91 TYR A CA 1
ATOM 757 C C . TYR A 1 91 ? 2.950 1.226 -3.018 1.00 96.38 91 TYR A C 1
ATOM 759 O O . TYR A 1 91 ? 2.122 1.527 -2.156 1.00 96.38 91 TYR A O 1
ATOM 767 N N . VAL A 1 92 ? 2.921 0.040 -3.642 1.00 96.56 92 VAL A N 1
ATOM 768 C CA . VAL A 1 92 ? 1.917 -0.995 -3.352 1.00 96.56 92 VAL A CA 1
ATOM 769 C C . VAL A 1 92 ? 2.027 -1.451 -1.902 1.00 96.56 92 VAL A C 1
ATOM 771 O O . VAL A 1 92 ? 1.001 -1.592 -1.251 1.00 96.56 92 VAL A O 1
ATOM 774 N N . ARG A 1 93 ? 3.239 -1.629 -1.368 1.00 97.69 93 ARG A N 1
ATOM 775 C CA . ARG A 1 93 ? 3.470 -2.004 0.033 1.00 97.69 93 ARG A CA 1
ATOM 776 C C . ARG A 1 93 ? 2.948 -0.961 1.011 1.00 97.69 93 ARG A C 1
ATOM 778 O O . ARG A 1 93 ? 2.292 -1.322 1.982 1.00 97.69 93 ARG A O 1
ATOM 785 N N . ALA A 1 94 ? 3.169 0.322 0.741 1.00 96.94 94 ALA A N 1
ATOM 786 C CA . ALA A 1 94 ? 2.629 1.393 1.570 1.00 96.94 94 ALA A CA 1
ATOM 787 C C . ALA A 1 94 ? 1.088 1.388 1.578 1.00 96.94 94 ALA A C 1
ATOM 789 O O . ALA A 1 94 ? 0.478 1.414 2.650 1.00 96.94 94 ALA A O 1
ATOM 790 N N . LYS A 1 95 ? 0.447 1.278 0.400 1.00 95.88 95 LYS A N 1
ATOM 791 C CA . LYS A 1 95 ? -1.023 1.158 0.313 1.00 95.88 95 LYS A CA 1
ATOM 792 C C . LYS A 1 95 ? -1.528 -0.134 0.964 1.00 95.88 95 LYS A C 1
ATOM 794 O O . LYS A 1 95 ? -2.531 -0.098 1.672 1.00 95.88 95 LYS A O 1
ATOM 799 N N . LEU A 1 96 ? -0.817 -1.249 0.781 1.00 97.19 96 LEU A N 1
ATOM 800 C CA . LEU A 1 96 ? -1.130 -2.537 1.396 1.00 97.19 96 LEU A CA 1
ATOM 801 C C . LEU A 1 96 ? -1.090 -2.442 2.920 1.00 97.19 96 LEU A C 1
ATOM 803 O O . LEU A 1 96 ? -2.007 -2.929 3.566 1.00 97.19 96 LEU A O 1
ATOM 807 N N . LEU A 1 97 ? -0.078 -1.794 3.501 1.00 97.69 97 LEU A N 1
ATOM 808 C CA . LEU A 1 97 ? 0.003 -1.616 4.948 1.00 97.69 97 LEU A CA 1
ATOM 809 C C . LEU A 1 97 ? -1.175 -0.793 5.473 1.00 97.69 97 LEU A C 1
ATOM 811 O O . LEU A 1 97 ? -1.795 -1.179 6.460 1.00 97.69 97 LEU A O 1
ATOM 815 N N . SER A 1 98 ? -1.513 0.308 4.797 1.00 96.00 98 SER A N 1
ATOM 816 C CA . SER A 1 98 ? -2.661 1.139 5.171 1.00 96.00 98 SER A CA 1
ATOM 817 C C . SER A 1 98 ? -3.955 0.321 5.219 1.00 96.00 98 SER A C 1
ATOM 819 O O . SER A 1 98 ? -4.633 0.323 6.248 1.00 96.00 98 SER A O 1
ATOM 821 N N . ILE A 1 99 ? -4.263 -0.451 4.170 1.00 95.88 99 ILE A N 1
ATOM 822 C CA . ILE A 1 99 ? -5.468 -1.290 4.169 1.00 95.88 99 ILE A CA 1
ATOM 823 C C . ILE A 1 99 ? -5.355 -2.492 5.119 1.00 95.88 99 ILE A C 1
ATOM 825 O O . ILE A 1 99 ? -6.357 -2.889 5.703 1.00 95.88 99 ILE A O 1
ATOM 829 N N . ALA A 1 100 ? -4.159 -3.045 5.340 1.00 97.19 100 ALA A N 1
ATOM 830 C CA . ALA A 1 100 ? -3.933 -4.135 6.291 1.00 97.19 100 ALA A CA 1
ATOM 831 C C . ALA A 1 100 ? -4.244 -3.703 7.728 1.00 97.19 100 ALA A C 1
ATOM 833 O O . ALA A 1 100 ? -4.822 -4.473 8.489 1.00 97.19 100 ALA A O 1
ATOM 834 N N . ILE A 1 101 ? -3.911 -2.461 8.088 1.00 96.12 101 ILE A N 1
ATOM 835 C CA . ILE A 1 101 ? -4.247 -1.884 9.394 1.00 96.12 101 ILE A CA 1
ATOM 836 C C . ILE A 1 101 ? -5.765 -1.758 9.546 1.00 96.12 101 ILE A C 1
ATOM 838 O O . ILE A 1 101 ? -6.307 -2.173 10.569 1.00 96.12 101 ILE A O 1
ATOM 842 N N . LEU A 1 102 ? -6.465 -1.250 8.525 1.00 94.69 102 LEU A N 1
ATOM 843 C CA . LEU A 1 102 ? -7.931 -1.181 8.542 1.00 94.69 102 LEU A CA 1
ATOM 844 C C . LEU A 1 102 ? -8.568 -2.574 8.604 1.00 94.69 102 LEU A C 1
ATOM 846 O O . LEU A 1 102 ? -9.541 -2.770 9.328 1.00 94.69 102 LEU A O 1
ATOM 850 N N . ALA A 1 103 ? -7.998 -3.553 7.901 1.00 95.94 103 ALA A N 1
ATOM 851 C CA . ALA A 1 103 ? -8.441 -4.940 7.939 1.00 95.94 103 ALA A CA 1
ATOM 852 C C . ALA A 1 103 ? -8.240 -5.561 9.333 1.00 95.94 103 ALA A C 1
ATOM 854 O O . ALA A 1 103 ? -9.167 -6.157 9.875 1.00 95.94 103 ALA A O 1
ATOM 855 N N . ALA A 1 104 ? -7.079 -5.360 9.961 1.00 95.81 104 ALA A N 1
ATOM 856 C CA . ALA A 1 104 ? -6.805 -5.817 11.324 1.00 95.81 104 ALA A CA 1
ATOM 857 C C . ALA A 1 104 ? -7.761 -5.177 12.342 1.00 95.81 104 ALA A C 1
ATOM 859 O O . ALA A 1 104 ? -8.326 -5.864 13.192 1.00 95.81 104 ALA A O 1
ATOM 860 N N . ILE A 1 105 ? -8.005 -3.870 12.218 1.00 93.94 105 ILE A N 1
ATOM 861 C CA . ILE A 1 105 ? -8.999 -3.151 13.018 1.00 93.94 105 ILE A CA 1
ATOM 862 C C . ILE A 1 105 ? -10.395 -3.745 12.814 1.00 93.94 105 ILE A C 1
ATOM 864 O O . ILE A 1 105 ? -11.085 -4.038 13.792 1.00 93.94 105 ILE A O 1
ATOM 868 N N . ALA A 1 106 ? -10.829 -3.933 11.566 1.00 93.75 106 ALA A N 1
ATOM 869 C CA . ALA A 1 106 ? -12.141 -4.489 11.259 1.00 93.75 106 ALA A CA 1
ATOM 870 C C . ALA A 1 106 ? -12.290 -5.883 11.883 1.00 93.75 106 ALA A C 1
ATOM 872 O O . ALA A 1 106 ? -13.257 -6.129 12.606 1.00 93.75 106 ALA A O 1
ATOM 873 N N . HIS A 1 107 ? -11.284 -6.742 11.695 1.00 94.75 107 HIS A N 1
ATOM 874 C CA . HIS A 1 107 ? -11.208 -8.085 12.264 1.00 94.75 107 HIS A CA 1
ATOM 875 C C . HIS A 1 107 ? -11.388 -8.082 13.786 1.00 94.75 107 HIS A C 1
ATOM 877 O O . HIS A 1 107 ? -12.320 -8.703 14.294 1.00 94.75 107 HIS A O 1
ATOM 883 N N . LEU A 1 108 ? -10.563 -7.313 14.504 1.00 93.50 108 LEU A N 1
ATOM 884 C CA . LEU A 1 108 ? -10.554 -7.276 15.972 1.00 93.50 108 LEU A CA 1
ATOM 885 C C . LEU A 1 108 ? -11.812 -6.636 16.580 1.00 93.50 108 LEU A C 1
ATOM 887 O O . LEU A 1 108 ? -12.172 -6.923 17.719 1.00 93.50 108 LEU A O 1
ATOM 891 N N . THR A 1 109 ? -12.506 -5.772 15.837 1.00 92.31 109 THR A N 1
ATOM 892 C CA . THR A 1 109 ? -13.646 -5.008 16.371 1.00 92.31 109 THR A CA 1
ATOM 893 C C . THR A 1 109 ? -15.012 -5.604 16.024 1.00 92.31 109 THR A C 1
ATOM 895 O O . THR A 1 109 ? -15.993 -5.362 16.739 1.00 92.31 109 THR A O 1
ATOM 898 N N . GLY A 1 110 ? -15.114 -6.410 14.967 1.00 89.75 110 GLY A N 1
ATOM 899 C CA . GLY A 1 110 ? -16.396 -7.011 14.586 1.00 89.75 110 GLY A CA 1
ATOM 900 C C . GLY A 1 110 ? -16.439 -7.711 13.233 1.00 89.75 110 GLY A C 1
ATOM 901 O O . GLY A 1 110 ? -17.529 -7.868 12.691 1.00 89.75 110 GLY A O 1
ATOM 902 N N . GLY A 1 111 ? -15.292 -8.097 12.677 1.00 91.69 111 GLY A N 1
ATOM 903 C CA . GLY A 1 111 ? -15.198 -8.692 11.349 1.00 91.69 111 GLY A CA 1
ATOM 904 C C . GLY A 1 111 ? -15.241 -7.677 10.206 1.00 91.69 111 GLY A C 1
ATOM 905 O O . GLY A 1 111 ? -15.341 -6.460 10.413 1.00 91.69 111 GLY A O 1
ATOM 906 N N . ASP A 1 112 ? -15.135 -8.225 8.998 1.00 93.50 112 ASP A N 1
ATOM 907 C CA . ASP A 1 112 ? -15.029 -7.501 7.733 1.00 93.50 112 ASP A CA 1
ATOM 908 C C . ASP A 1 112 ? -16.243 -6.600 7.453 1.00 93.50 112 ASP A C 1
ATOM 910 O O . ASP A 1 112 ? -17.356 -6.840 7.928 1.00 93.50 112 ASP A O 1
ATOM 914 N N . VAL A 1 113 ? -16.011 -5.529 6.700 1.00 91.25 113 VAL A N 1
ATOM 915 C CA . VAL A 1 113 ? -16.986 -4.463 6.433 1.00 91.25 113 VAL A CA 1
ATOM 916 C C . VAL A 1 113 ? -16.837 -3.939 5.008 1.00 91.25 113 VAL A C 1
ATOM 918 O O . VAL A 1 113 ? -15.745 -4.025 4.441 1.00 91.25 113 VAL A O 1
ATOM 921 N N . PRO A 1 114 ? -17.895 -3.351 4.419 1.00 90.75 114 PRO A N 1
ATOM 922 C CA . PRO A 1 114 ? -17.773 -2.613 3.165 1.00 90.75 114 PRO A CA 1
ATOM 923 C C . PRO A 1 114 ? -16.674 -1.548 3.249 1.00 90.75 114 PRO A C 1
ATOM 925 O O . PRO A 1 114 ? -16.543 -0.878 4.273 1.00 90.75 114 PRO A O 1
ATOM 928 N N . MET A 1 115 ? -15.910 -1.339 2.174 1.00 87.94 115 MET A N 1
ATOM 929 C CA . MET A 1 115 ? -14.832 -0.335 2.165 1.00 87.94 115 MET A CA 1
ATOM 930 C C . MET A 1 115 ? -15.334 1.088 2.482 1.00 87.94 115 MET A C 1
ATOM 932 O O . MET A 1 115 ? -14.627 1.891 3.106 1.00 87.94 115 MET A O 1
ATOM 936 N N . SER A 1 116 ? -16.580 1.392 2.111 1.00 84.94 116 SER A N 1
ATOM 937 C CA . SER A 1 116 ? -17.230 2.677 2.395 1.00 84.94 116 SER A CA 1
ATOM 938 C C . SER A 1 116 ? -17.399 2.965 3.887 1.00 84.94 116 SER A C 1
ATOM 940 O O . SER A 1 116 ? -17.533 4.119 4.282 1.00 84.94 116 SER A O 1
ATOM 942 N N . PHE A 1 117 ? -17.305 1.942 4.738 1.00 83.25 117 PHE A N 1
ATOM 943 C CA . PHE A 1 117 ? -17.367 2.084 6.189 1.00 83.25 117 PHE A CA 1
ATOM 944 C C . PHE A 1 117 ? -16.208 2.917 6.766 1.00 83.25 117 PHE A C 1
ATOM 946 O O . PHE A 1 117 ? -16.386 3.583 7.779 1.00 83.25 117 PHE A O 1
ATOM 953 N N . PHE A 1 118 ? -15.039 2.915 6.111 1.00 81.81 118 PHE A N 1
ATOM 954 C CA . PHE A 1 118 ? -13.883 3.744 6.493 1.00 81.81 118 PHE A CA 1
ATOM 955 C C . PHE A 1 118 ? -13.672 4.944 5.566 1.00 81.81 118 PHE A C 1
ATOM 957 O O . PHE A 1 118 ? -13.170 5.987 5.984 1.00 81.81 118 PHE A O 1
ATOM 964 N N . THR A 1 119 ? -14.010 4.786 4.287 1.00 75.00 119 THR A N 1
ATOM 965 C CA . THR A 1 119 ? -13.664 5.764 3.245 1.00 75.00 119 THR A CA 1
ATOM 966 C C . THR A 1 119 ? -14.815 6.674 2.837 1.00 75.00 119 THR A C 1
ATOM 968 O O . THR A 1 119 ? -14.594 7.560 2.013 1.00 75.00 119 THR A O 1
ATOM 971 N N . GLY A 1 120 ? -16.006 6.497 3.416 1.00 72.69 120 GLY A N 1
ATOM 972 C CA . GLY A 1 120 ? -17.234 7.124 2.933 1.00 72.69 120 GLY A CA 1
ATOM 973 C C . GLY A 1 120 ? -17.693 6.526 1.599 1.00 72.69 120 GLY A C 1
ATOM 974 O O . GLY A 1 120 ? -17.081 5.599 1.065 1.00 72.69 120 GLY A O 1
ATOM 975 N N . ASP A 1 121 ? -18.779 7.054 1.041 1.00 65.75 121 ASP A N 1
ATOM 976 C CA . ASP A 1 121 ? -19.172 6.697 -0.321 1.00 65.75 121 ASP A CA 1
ATOM 977 C C . ASP A 1 121 ? -18.153 7.263 -1.333 1.00 65.75 121 ASP A C 1
ATOM 979 O O . ASP A 1 121 ? -17.560 8.326 -1.127 1.00 65.75 121 ASP A O 1
ATOM 983 N N . LEU A 1 122 ? -17.922 6.547 -2.440 1.00 58.53 122 LEU A N 1
ATOM 984 C CA . LEU A 1 122 ? -17.090 7.058 -3.535 1.00 58.53 122 LEU A CA 1
ATOM 985 C C . LEU A 1 122 ? -17.696 8.364 -4.088 1.00 58.53 122 LEU A C 1
ATOM 987 O O . LEU A 1 122 ? -18.921 8.475 -4.149 1.00 58.53 122 LEU A O 1
ATOM 991 N N . PRO A 1 123 ? -16.872 9.317 -4.568 1.00 51.12 123 PRO A N 1
ATOM 992 C CA . PRO A 1 123 ? -17.295 10.682 -4.919 1.00 51.12 123 PRO A CA 1
ATOM 993 C C . PRO A 1 123 ? -18.382 10.808 -6.010 1.00 51.12 123 PRO A C 1
ATOM 995 O O . PRO A 1 123 ? -18.856 11.910 -6.257 1.00 51.12 123 PRO A O 1
ATOM 998 N N . GLU A 1 124 ? -18.805 9.713 -6.656 1.00 48.94 124 GLU A N 1
ATOM 999 C CA . GLU A 1 124 ? -19.967 9.686 -7.565 1.00 48.94 124 GLU A CA 1
ATOM 1000 C C . GLU A 1 124 ? -21.326 9.672 -6.826 1.00 48.94 124 GLU A C 1
ATOM 1002 O O . GLU A 1 124 ? -22.359 9.893 -7.456 1.00 48.94 124 GLU A O 1
ATOM 1007 N N . ILE A 1 125 ? -21.358 9.417 -5.513 1.00 44.97 125 ILE A N 1
ATOM 1008 C CA . ILE A 1 125 ? -22.581 9.387 -4.698 1.00 44.97 125 ILE A CA 1
ATOM 1009 C C . ILE A 1 125 ? -22.573 10.623 -3.792 1.00 44.97 125 ILE A C 1
ATOM 1011 O O . ILE A 1 125 ? -21.704 10.763 -2.937 1.00 44.97 125 ILE A O 1
ATOM 1015 N N . GLU A 1 126 ? -23.533 11.533 -3.984 1.00 38.41 126 GLU A N 1
ATOM 1016 C CA . GLU A 1 126 ? -23.694 12.794 -3.237 1.00 38.41 126 GLU A CA 1
ATOM 1017 C C . GLU A 1 126 ? -24.008 12.578 -1.739 1.00 38.41 126 GLU A C 1
ATOM 1019 O O . GLU A 1 126 ? -25.110 12.860 -1.263 1.00 38.41 126 GLU A O 1
ATOM 1024 N N . ARG A 1 127 ? -23.045 12.085 -0.954 1.00 40.81 127 ARG A N 1
ATOM 1025 C CA . ARG A 1 127 ? -23.116 12.085 0.511 1.00 40.81 127 ARG A CA 1
ATOM 1026 C C . ARG A 1 127 ? -21.800 12.554 1.124 1.00 40.81 127 ARG A C 1
ATOM 1028 O O . ARG A 1 127 ? -20.796 11.853 1.113 1.00 40.81 127 ARG A O 1
ATOM 1035 N N . CYS A 1 128 ? -21.857 13.751 1.710 1.00 42.97 128 CYS A N 1
ATOM 1036 C CA . CYS A 1 128 ? -20.839 14.353 2.573 1.00 42.97 128 CYS A CA 1
ATOM 1037 C C . CYS A 1 128 ? -20.694 13.581 3.899 1.00 42.97 128 CYS A C 1
ATOM 1039 O O . CYS A 1 128 ? -21.119 14.065 4.948 1.00 42.97 128 CYS A O 1
ATOM 1041 N N . ALA A 1 129 ? -20.116 12.384 3.873 1.00 54.12 129 ALA A N 1
ATOM 1042 C CA . ALA A 1 129 ? -19.542 11.783 5.074 1.00 54.12 129 ALA A CA 1
ATOM 1043 C C . ALA A 1 129 ? -18.058 12.166 5.157 1.00 54.12 129 ALA A C 1
ATOM 1045 O O . ALA A 1 129 ? -17.372 12.196 4.135 1.00 54.12 129 ALA A O 1
ATOM 1046 N N . ALA A 1 130 ? -17.563 12.472 6.359 1.00 60.00 130 ALA A N 1
ATOM 1047 C CA . ALA A 1 130 ? -16.134 12.690 6.575 1.00 60.00 130 ALA A CA 1
ATOM 1048 C C . ALA A 1 130 ? -15.360 11.417 6.192 1.00 60.00 130 ALA A C 1
ATOM 1050 O O . ALA A 1 130 ? -15.743 10.323 6.611 1.00 60.00 130 ALA A O 1
ATOM 1051 N N . ARG A 1 131 ? -14.290 11.544 5.398 1.00 73.44 131 ARG A N 1
ATOM 1052 C CA . ARG A 1 131 ? -13.461 10.403 4.984 1.00 73.44 131 ARG A CA 1
ATOM 1053 C C . ARG A 1 131 ? -12.251 10.306 5.901 1.00 73.44 131 ARG A C 1
ATOM 1055 O O . ARG A 1 131 ? -11.689 11.324 6.303 1.00 73.44 131 ARG A O 1
ATOM 1062 N N . LEU A 1 132 ? -11.801 9.087 6.197 1.00 76.56 132 LEU A N 1
ATOM 1063 C CA . LEU A 1 132 ? -10.573 8.896 6.972 1.00 76.56 132 LEU A CA 1
ATOM 1064 C C . LEU A 1 132 ? -9.369 9.596 6.310 1.00 76.56 132 LEU A C 1
ATOM 1066 O O . LEU A 1 132 ? -8.549 10.202 6.996 1.00 76.56 132 LEU A O 1
ATOM 1070 N N . ASP A 1 133 ? -9.311 9.584 4.979 1.00 78.75 133 ASP A N 1
ATOM 1071 C CA . ASP A 1 133 ? -8.251 10.232 4.201 1.00 78.75 133 ASP A CA 1
ATOM 1072 C C . ASP A 1 133 ? -8.220 11.764 4.362 1.00 78.75 133 ASP A C 1
ATOM 1074 O O . ASP A 1 133 ? -7.138 12.356 4.316 1.00 78.75 133 ASP A O 1
ATOM 1078 N N . ASP A 1 134 ? -9.354 12.417 4.648 1.00 78.50 134 ASP A N 1
ATOM 1079 C CA . ASP A 1 134 ? -9.402 13.870 4.879 1.00 78.50 134 ASP A CA 1
ATOM 1080 C C . ASP A 1 134 ? -8.618 14.256 6.143 1.00 78.50 134 ASP A C 1
ATOM 1082 O O . ASP A 1 134 ? -8.002 15.321 6.203 1.00 78.50 134 ASP A O 1
ATOM 1086 N N . LYS A 1 135 ? -8.601 13.370 7.150 1.00 79.94 135 LYS A N 1
ATOM 1087 C CA . LYS A 1 135 ? -7.869 13.576 8.409 1.00 79.94 135 LYS A CA 1
ATOM 1088 C C . LYS A 1 135 ? -6.361 13.523 8.203 1.00 79.94 135 LYS A C 1
ATOM 1090 O O . LYS A 1 135 ? -5.641 14.340 8.766 1.00 79.94 135 LYS A O 1
ATOM 1095 N N . PHE A 1 136 ? -5.890 12.591 7.377 1.00 81.06 136 PHE A N 1
ATOM 1096 C CA . PHE A 1 136 ? -4.463 12.434 7.091 1.00 81.06 136 PHE A CA 1
ATOM 1097 C C . PHE A 1 136 ? -3.946 13.459 6.080 1.00 81.06 136 PHE A C 1
ATOM 1099 O O . PHE A 1 136 ? -2.782 13.836 6.147 1.00 81.06 136 PHE A O 1
ATOM 1106 N N . SER A 1 137 ? -4.808 13.969 5.195 1.00 75.06 137 SER A N 1
ATOM 1107 C CA . SER A 1 137 ? -4.448 15.012 4.219 1.00 75.06 137 SER A CA 1
ATOM 1108 C C . SER A 1 137 ? -4.057 16.341 4.875 1.00 75.06 137 SER A C 1
ATOM 1110 O O . SER A 1 137 ? -3.328 17.131 4.283 1.00 75.06 137 SER A O 1
ATOM 1112 N N . GLN A 1 138 ? -4.551 16.590 6.090 1.00 66.19 138 GLN A N 1
ATOM 1113 C CA . GLN A 1 138 ? -4.287 17.803 6.870 1.00 66.19 138 GLN A CA 1
ATOM 1114 C C . GLN A 1 138 ? -3.093 17.660 7.822 1.00 66.19 138 GLN A C 1
ATOM 1116 O O . GLN A 1 138 ? -2.702 18.639 8.456 1.00 66.19 138 GLN A O 1
ATOM 1121 N N . MET A 1 139 ? -2.530 16.456 7.964 1.00 68.81 139 MET A N 1
ATOM 1122 C CA . MET A 1 139 ? -1.384 16.244 8.840 1.00 68.81 139 MET A CA 1
ATOM 1123 C C . MET A 1 139 ? -0.128 16.752 8.149 1.00 68.81 139 MET A C 1
ATOM 1125 O O . MET A 1 139 ? 0.373 16.140 7.208 1.00 68.81 139 MET A O 1
ATOM 1129 N N . ASP A 1 140 ? 0.370 17.883 8.639 1.00 56.31 140 ASP A N 1
ATOM 1130 C CA . ASP A 1 140 ? 1.610 18.472 8.163 1.00 56.31 140 ASP A CA 1
ATOM 1131 C C . ASP A 1 140 ? 2.770 17.543 8.530 1.00 56.31 140 ASP A C 1
ATOM 1133 O O . ASP A 1 140 ? 3.148 17.397 9.696 1.00 56.31 140 ASP A O 1
ATOM 1137 N N . THR A 1 141 ? 3.313 16.840 7.540 1.00 59.91 141 THR A N 1
ATOM 1138 C CA . THR A 1 141 ? 4.475 15.981 7.744 1.00 59.91 141 THR A CA 1
ATOM 1139 C C . THR A 1 141 ? 5.754 16.750 7.440 1.00 59.91 141 THR A C 1
ATOM 1141 O O . THR A 1 141 ? 6.536 16.363 6.570 1.00 59.91 141 THR A O 1
ATOM 1144 N N . ASP A 1 142 ? 5.967 17.849 8.157 1.00 52.59 142 ASP A N 1
ATOM 1145 C CA . ASP A 1 142 ? 7.071 18.797 7.941 1.00 52.59 142 ASP A CA 1
ATOM 1146 C C . ASP A 1 142 ? 8.445 18.262 8.414 1.00 52.59 142 ASP A C 1
ATOM 1148 O O . ASP A 1 142 ? 9.454 18.964 8.481 1.00 52.59 142 ASP A O 1
ATOM 1152 N N . ASN A 1 143 ? 8.522 16.961 8.707 1.00 53.66 143 ASN A N 1
ATOM 1153 C CA . ASN A 1 143 ? 9.780 16.253 8.898 1.00 53.66 143 ASN A CA 1
ATOM 1154 C C . ASN A 1 143 ? 10.426 16.051 7.524 1.00 53.66 143 ASN A C 1
ATOM 1156 O O . ASN A 1 143 ? 10.051 15.121 6.805 1.00 53.66 143 ASN A O 1
ATOM 1160 N N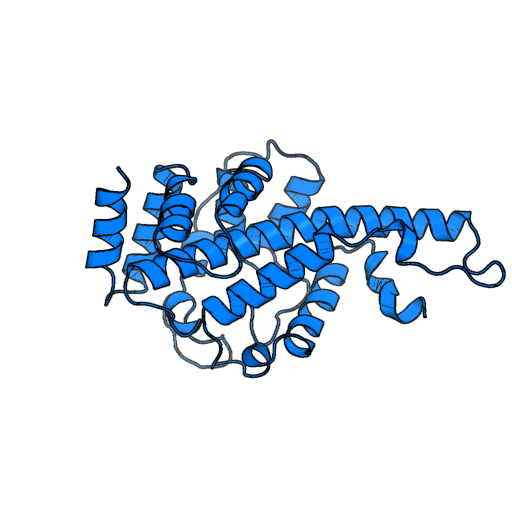 . GLY A 1 144 ? 11.352 16.943 7.159 1.00 51.62 144 GLY A N 1
ATOM 1161 C CA . GLY A 1 144 ? 12.109 16.921 5.906 1.00 51.62 144 GLY A CA 1
ATOM 1162 C C . GLY A 1 144 ? 12.554 15.519 5.477 1.00 51.62 144 GLY A C 1
ATOM 1163 O O . GLY A 1 144 ? 12.872 14.659 6.299 1.00 51.62 144 GLY A O 1
ATOM 1164 N N . THR A 1 145 ? 12.533 15.271 4.170 1.00 51.97 145 THR A N 1
ATOM 1165 C CA . THR A 1 145 ? 12.754 13.950 3.588 1.00 51.97 145 THR A CA 1
ATOM 1166 C C . THR A 1 145 ? 14.190 13.477 3.790 1.00 51.97 145 THR A C 1
ATOM 1168 O O . THR A 1 145 ? 15.128 13.947 3.158 1.00 51.97 145 THR A O 1
ATOM 1171 N N . THR A 1 146 ? 14.360 12.511 4.693 1.00 55.50 146 THR A N 1
ATOM 1172 C CA . THR A 1 146 ? 15.630 11.815 4.952 1.00 55.50 146 THR A CA 1
ATOM 1173 C C . THR A 1 146 ? 15.832 10.588 4.053 1.00 55.50 146 THR A C 1
ATOM 1175 O O . THR A 1 146 ? 16.743 9.795 4.284 1.00 55.50 146 THR A O 1
ATOM 1178 N N . GLY A 1 147 ? 14.974 10.411 3.042 1.00 68.69 147 GLY A N 1
ATOM 1179 C CA . GLY A 1 147 ? 14.923 9.229 2.183 1.00 68.69 147 GLY A CA 1
ATOM 1180 C C . GLY A 1 147 ? 15.753 9.329 0.902 1.00 68.69 147 GLY A C 1
ATOM 1181 O O . GLY A 1 147 ? 16.281 10.378 0.534 1.00 68.69 147 GLY A O 1
ATOM 1182 N N . THR A 1 148 ? 15.844 8.205 0.196 1.00 83.69 148 THR A N 1
ATOM 1183 C CA . THR A 1 148 ? 16.425 8.127 -1.150 1.00 83.69 148 THR A CA 1
ATOM 1184 C C . THR A 1 148 ? 15.547 8.844 -2.189 1.00 83.69 148 THR A C 1
ATOM 1186 O O . THR A 1 148 ? 14.388 9.174 -1.936 1.00 83.69 148 THR A O 1
ATOM 1189 N N . PHE A 1 149 ? 16.056 9.026 -3.415 1.00 85.19 149 PHE A N 1
ATOM 1190 C CA . PHE A 1 149 ? 15.250 9.529 -4.540 1.00 85.19 149 PHE A CA 1
ATOM 1191 C C . PHE A 1 149 ? 13.971 8.700 -4.775 1.00 85.19 149 PHE A C 1
ATOM 1193 O O . PHE A 1 149 ? 12.922 9.250 -5.110 1.00 85.19 149 PHE A O 1
ATOM 1200 N N . GLN A 1 150 ? 14.045 7.378 -4.599 1.00 88.62 150 GLN A N 1
ATOM 1201 C CA . GLN A 1 150 ? 12.893 6.491 -4.760 1.00 88.62 150 GLN A CA 1
ATOM 1202 C C . GLN A 1 150 ? 11.874 6.702 -3.643 1.00 88.62 150 GLN A C 1
ATOM 1204 O O . GLN A 1 150 ? 10.683 6.739 -3.933 1.00 88.62 150 GLN A O 1
ATOM 1209 N N . ASP A 1 151 ? 12.323 6.909 -2.404 1.00 89.44 151 ASP A N 1
ATOM 1210 C CA . ASP A 1 151 ? 11.436 7.189 -1.270 1.00 89.44 151 ASP A CA 1
ATOM 1211 C C . ASP A 1 151 ? 10.656 8.486 -1.462 1.00 89.44 151 ASP A C 1
ATOM 1213 O O . ASP A 1 151 ? 9.446 8.513 -1.237 1.00 89.44 151 ASP A O 1
ATOM 1217 N N . GLU A 1 152 ? 11.324 9.539 -1.940 1.00 90.31 152 GLU A N 1
ATOM 1218 C CA . GLU A 1 152 ? 10.656 10.793 -2.296 1.00 90.31 152 GLU A CA 1
ATOM 1219 C C . GLU A 1 152 ? 9.609 10.550 -3.386 1.00 90.31 152 GLU A C 1
ATOM 1221 O O . GLU A 1 152 ? 8.475 11.019 -3.290 1.00 90.31 152 GLU A O 1
ATOM 1226 N N . LYS A 1 153 ? 9.953 9.755 -4.407 1.00 92.12 153 LYS A N 1
ATOM 1227 C CA . LYS A 1 153 ? 9.020 9.457 -5.492 1.00 92.12 153 LYS A CA 1
ATOM 1228 C C . LYS A 1 153 ? 7.814 8.648 -5.022 1.00 92.12 153 LYS A C 1
ATOM 1230 O O . LYS A 1 153 ? 6.699 8.920 -5.461 1.00 92.12 153 LYS A O 1
ATOM 1235 N N . VAL A 1 154 ? 8.020 7.673 -4.138 1.00 94.81 154 VAL A N 1
ATOM 1236 C CA . VAL A 1 154 ? 6.944 6.887 -3.520 1.00 94.81 154 VAL A CA 1
ATOM 1237 C C . VAL A 1 154 ? 6.042 7.797 -2.695 1.00 94.81 154 VAL A C 1
ATOM 1239 O O . VAL A 1 154 ? 4.829 7.767 -2.884 1.00 94.81 154 VAL A O 1
ATOM 1242 N N . TYR A 1 155 ? 6.614 8.643 -1.838 1.00 92.31 155 TYR A N 1
ATOM 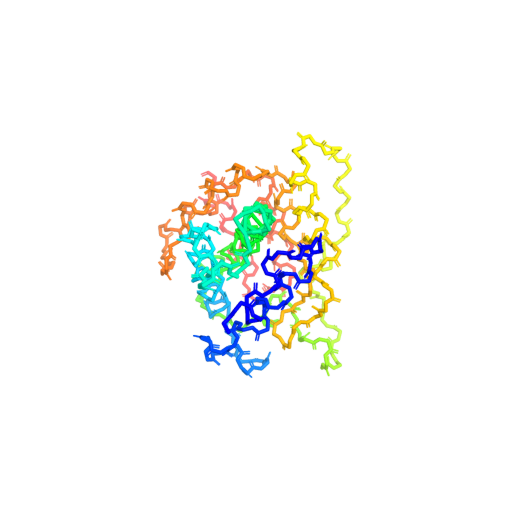1243 C CA . TYR A 1 155 ? 5.848 9.588 -1.031 1.00 92.31 155 TYR A CA 1
ATOM 1244 C C . TYR A 1 155 ? 5.038 10.558 -1.906 1.00 92.31 155 TYR A C 1
ATOM 1246 O O . TYR A 1 155 ? 3.839 10.729 -1.683 1.00 92.31 155 TYR A O 1
ATOM 1254 N N . GLU A 1 156 ? 5.644 11.125 -2.954 1.00 91.06 156 GLU A N 1
ATOM 1255 C CA . GLU A 1 156 ? 4.951 11.988 -3.915 1.00 91.06 156 GLU A CA 1
ATOM 1256 C C . GLU A 1 156 ? 3.767 11.263 -4.571 1.00 91.06 156 GLU A C 1
ATOM 1258 O O . GLU A 1 156 ? 2.679 11.830 -4.674 1.00 91.06 156 GLU A O 1
ATOM 1263 N N . LEU A 1 157 ? 3.955 10.008 -4.992 1.00 92.94 157 LEU A N 1
ATOM 1264 C CA . LEU A 1 157 ? 2.897 9.195 -5.594 1.00 92.94 157 LEU A CA 1
ATOM 1265 C C . LEU A 1 157 ? 1.772 8.871 -4.607 1.00 92.94 157 LEU A C 1
ATOM 1267 O O . LEU A 1 157 ? 0.619 8.782 -5.022 1.00 92.94 157 LEU A O 1
ATOM 1271 N N . LEU A 1 158 ? 2.077 8.681 -3.323 1.00 92.81 158 LEU A N 1
ATOM 1272 C CA . LEU A 1 158 ? 1.065 8.444 -2.291 1.00 92.81 158 LEU A CA 1
ATOM 1273 C C . LEU A 1 158 ? 0.269 9.719 -1.983 1.00 92.81 158 LEU A C 1
ATOM 1275 O O . LEU A 1 158 ? -0.945 9.638 -1.823 1.00 92.81 158 LEU A O 1
ATOM 1279 N N . MET A 1 159 ? 0.923 10.884 -1.959 1.00 88.50 159 MET A N 1
ATOM 1280 C CA . MET A 1 159 ? 0.281 12.172 -1.660 1.00 88.50 159 MET A CA 1
ATOM 1281 C C . MET A 1 159 ? -0.491 12.764 -2.840 1.00 88.50 159 MET A C 1
ATOM 1283 O O . MET A 1 159 ? -1.628 13.187 -2.685 1.00 88.50 159 MET A O 1
ATOM 1287 N N . LYS A 1 160 ? 0.129 12.842 -4.023 1.00 85.25 160 LYS A N 1
ATOM 1288 C CA . LYS A 1 160 ? -0.476 13.465 -5.219 1.00 85.25 160 LYS A CA 1
ATOM 1289 C C . LYS A 1 160 ? -1.305 12.479 -6.035 1.00 85.25 160 LYS A C 1
ATOM 1291 O O . LYS A 1 160 ? -2.128 12.883 -6.858 1.00 85.25 160 LYS A O 1
ATOM 1296 N N . GLY A 1 161 ? -1.064 11.193 -5.811 1.00 84.62 161 GLY A N 1
ATOM 1297 C CA . GLY A 1 161 ? -1.740 10.098 -6.470 1.00 84.62 161 GLY A CA 1
ATOM 1298 C C . GLY A 1 161 ? -1.200 9.737 -7.850 1.00 84.62 161 GLY A C 1
ATOM 1299 O O . GLY A 1 161 ? -0.297 10.362 -8.413 1.00 84.62 161 GLY A O 1
ATOM 1300 N N . ARG A 1 162 ? -1.791 8.678 -8.408 1.00 86.19 162 ARG A N 1
ATOM 1301 C CA . ARG A 1 162 ? -1.607 8.275 -9.812 1.00 86.19 162 ARG A CA 1
ATOM 1302 C C . ARG A 1 162 ? -2.231 9.315 -10.755 1.00 86.19 162 ARG A C 1
ATOM 1304 O O . ARG A 1 162 ? -2.996 10.179 -10.337 1.00 86.19 162 ARG A O 1
ATOM 1311 N N . ARG A 1 163 ? -1.959 9.206 -12.062 1.00 83.06 163 ARG A N 1
ATOM 1312 C CA . ARG A 1 163 ? -2.485 10.148 -13.074 1.00 83.06 163 ARG A CA 1
ATOM 1313 C C . ARG A 1 163 ? -4.013 10.264 -13.084 1.00 83.06 163 ARG A C 1
ATOM 1315 O O . ARG A 1 163 ? -4.527 11.354 -13.318 1.00 83.06 163 ARG A O 1
ATOM 1322 N N . MET A 1 164 ? -4.724 9.162 -12.852 1.00 75.19 164 MET A N 1
ATOM 1323 C CA . MET A 1 164 ? -6.187 9.123 -12.832 1.00 75.19 164 MET A CA 1
ATOM 1324 C C . MET A 1 164 ? -6.703 8.275 -11.673 1.00 75.19 164 MET A C 1
ATOM 1326 O O . MET A 1 164 ? -6.032 7.337 -11.227 1.00 75.19 164 MET A O 1
ATOM 1330 N N . ASP A 1 165 ? -7.919 8.596 -11.235 1.00 69.69 165 ASP A N 1
ATOM 1331 C CA . ASP A 1 165 ? -8.681 7.769 -10.307 1.00 69.69 165 ASP A CA 1
ATOM 1332 C C . ASP A 1 165 ? -9.054 6.428 -10.936 1.00 69.69 165 ASP A C 1
ATOM 1334 O O . ASP A 1 165 ? -9.101 6.253 -12.158 1.00 69.69 165 ASP A O 1
ATOM 1338 N N . SER A 1 166 ? -9.307 5.450 -10.075 1.00 76.31 166 SER A N 1
ATOM 1339 C CA . SER A 1 166 ? -9.903 4.177 -10.463 1.00 76.31 166 SER A CA 1
ATOM 1340 C C . SER A 1 166 ? -11.327 4.121 -9.928 1.00 76.31 166 SER A C 1
ATOM 1342 O O . SER A 1 166 ? -11.647 4.735 -8.917 1.00 76.31 166 SER A O 1
ATOM 1344 N N . SER A 1 167 ? -12.198 3.349 -10.573 1.00 73.31 167 SER A N 1
ATOM 1345 C CA . SER A 1 167 ? -13.610 3.262 -10.174 1.00 73.31 167 SER A CA 1
ATOM 1346 C C . SER A 1 167 ? -13.850 2.662 -8.781 1.00 73.31 167 SER A C 1
ATOM 1348 O O . SER A 1 167 ? -14.992 2.625 -8.339 1.00 73.31 167 SER A O 1
ATOM 1350 N N . PHE A 1 168 ? -12.803 2.139 -8.142 1.00 76.75 168 PHE A N 1
ATOM 1351 C CA . PHE A 1 168 ? -12.815 1.425 -6.865 1.00 76.75 168 PHE A CA 1
ATOM 1352 C C . PHE A 1 168 ? -11.726 1.933 -5.895 1.00 76.75 168 PHE A C 1
ATOM 1354 O O . PHE A 1 168 ? -11.536 1.350 -4.839 1.00 76.75 168 PHE A O 1
ATOM 1361 N N . ASP A 1 169 ? -10.932 2.947 -6.253 1.00 81.56 169 ASP A N 1
ATOM 1362 C CA . ASP A 1 169 ? -9.830 3.441 -5.409 1.00 81.56 169 ASP A CA 1
ATOM 1363 C C . ASP A 1 169 ? -9.501 4.888 -5.773 1.00 81.56 169 ASP A C 1
ATOM 1365 O O . ASP A 1 169 ? -9.367 5.217 -6.957 1.00 81.56 169 ASP A O 1
ATOM 1369 N N . ALA A 1 170 ? -9.309 5.723 -4.751 1.00 78.00 170 ALA A N 1
ATOM 1370 C CA . ALA A 1 170 ? -8.778 7.068 -4.928 1.00 78.00 170 ALA A CA 1
ATOM 1371 C C . ALA A 1 170 ? -7.331 7.002 -5.446 1.00 78.00 170 ALA A C 1
ATOM 1373 O O . ALA A 1 170 ? -6.564 6.087 -5.115 1.00 78.00 170 ALA A O 1
ATOM 1374 N N . ARG A 1 171 ? -6.952 7.944 -6.316 1.00 79.94 171 ARG A N 1
ATOM 1375 C CA . ARG A 1 171 ? -5.600 7.969 -6.892 1.00 79.94 171 ARG A CA 1
ATOM 1376 C C . ARG A 1 171 ? -4.510 8.186 -5.846 1.00 79.94 171 ARG A C 1
ATOM 1378 O O . ARG A 1 171 ? -3.418 7.638 -6.012 1.00 79.94 171 ARG A O 1
ATOM 1385 N N . ASP A 1 172 ? -4.794 8.980 -4.823 1.00 82.62 172 ASP A N 1
ATOM 1386 C CA . ASP A 1 172 ? -3.953 9.265 -3.666 1.00 82.62 172 ASP A CA 1
ATOM 1387 C C . ASP A 1 172 ? -4.251 8.292 -2.515 1.00 82.62 172 ASP A C 1
ATOM 1389 O O . ASP A 1 172 ? -5.110 7.410 -2.594 1.00 82.62 172 ASP A O 1
ATOM 1393 N N . SER A 1 173 ? -3.422 8.341 -1.477 1.00 88.81 173 SER A N 1
ATOM 1394 C CA . SER A 1 173 ? -3.604 7.551 -0.264 1.00 88.81 173 SER A CA 1
ATOM 1395 C C . SER A 1 173 ? -2.943 8.266 0.916 1.00 88.81 173 SER A C 1
ATOM 1397 O O . SER A 1 173 ? -1.839 7.893 1.322 1.00 88.81 173 SER A O 1
ATOM 1399 N N . PRO A 1 174 ? -3.595 9.308 1.464 1.00 89.31 174 PRO A N 1
ATOM 1400 C CA . PRO A 1 174 ? -3.048 10.122 2.548 1.00 89.31 174 PRO A CA 1
ATOM 1401 C C . PRO A 1 174 ? -2.626 9.307 3.776 1.00 89.31 174 PRO A C 1
ATOM 1403 O O . PRO A 1 174 ? -1.543 9.529 4.311 1.00 89.31 174 PRO A O 1
ATOM 1406 N N . MET A 1 175 ? -3.405 8.295 4.183 1.00 91.81 175 MET A N 1
ATOM 1407 C CA . MET A 1 175 ? -3.013 7.404 5.285 1.00 91.81 175 MET A CA 1
ATOM 1408 C C . MET A 1 175 ? -1.734 6.610 4.969 1.00 91.81 175 MET A C 1
ATOM 1410 O O . MET A 1 175 ? -0.863 6.464 5.827 1.00 91.81 175 MET A O 1
ATOM 1414 N N . ALA A 1 176 ? -1.589 6.104 3.740 1.00 94.19 176 ALA A N 1
ATOM 1415 C CA . ALA A 1 176 ? -0.382 5.395 3.324 1.00 94.19 176 ALA A CA 1
ATOM 1416 C C . ALA A 1 176 ? 0.826 6.337 3.221 1.00 94.19 176 ALA A C 1
ATOM 1418 O O . ALA A 1 176 ? 1.926 5.949 3.609 1.00 94.19 176 ALA A O 1
ATOM 1419 N N . ALA A 1 177 ? 0.632 7.575 2.756 1.00 93.00 177 ALA A N 1
ATOM 1420 C CA . ALA A 1 177 ? 1.672 8.601 2.741 1.00 93.00 177 ALA A CA 1
ATOM 1421 C C . ALA A 1 177 ? 2.137 8.965 4.159 1.00 93.00 177 ALA A C 1
ATOM 1423 O O . ALA A 1 177 ? 3.341 9.012 4.416 1.00 93.00 177 ALA A O 1
ATOM 1424 N N . TYR A 1 178 ? 1.189 9.156 5.083 1.00 92.06 178 TYR A N 1
ATOM 1425 C CA . TYR A 1 178 ? 1.457 9.379 6.501 1.00 92.06 178 TYR A CA 1
ATOM 1426 C C . TYR A 1 178 ? 2.275 8.227 7.095 1.00 92.06 178 TYR A C 1
ATOM 1428 O O . TYR A 1 178 ? 3.351 8.455 7.644 1.00 92.06 178 TYR A O 1
ATOM 1436 N N . LEU A 1 179 ? 1.827 6.979 6.916 1.00 93.50 179 LEU A N 1
ATOM 1437 C CA . LEU A 1 179 ? 2.557 5.793 7.369 1.00 93.50 179 LEU A CA 1
ATOM 1438 C C . LEU A 1 179 ? 3.974 5.753 6.795 1.00 93.50 179 LEU A C 1
ATOM 1440 O O . LEU A 1 179 ? 4.935 5.660 7.555 1.00 93.50 179 LEU A O 1
ATOM 1444 N N . TYR A 1 180 ? 4.113 5.884 5.473 1.00 93.62 180 TYR A N 1
ATOM 1445 C CA . TYR A 1 180 ? 5.408 5.842 4.794 1.00 93.62 180 TYR A CA 1
ATOM 1446 C C . TYR A 1 180 ? 6.368 6.903 5.330 1.00 93.62 180 TYR A C 1
ATOM 1448 O O . TYR A 1 180 ? 7.547 6.630 5.535 1.00 93.62 180 TYR A O 1
ATOM 1456 N N . ARG A 1 181 ? 5.864 8.104 5.622 1.00 90.75 181 ARG A N 1
ATOM 1457 C CA . ARG A 1 181 ? 6.666 9.183 6.197 1.00 90.75 181 ARG A CA 1
ATOM 1458 C C . ARG A 1 181 ? 7.072 8.918 7.644 1.00 90.75 181 ARG A C 1
ATOM 1460 O O . ARG A 1 181 ? 8.182 9.273 8.026 1.00 90.75 181 ARG A O 1
ATOM 1467 N N . MET A 1 182 ? 6.195 8.312 8.440 1.00 90.81 182 MET A N 1
ATOM 1468 C CA . MET A 1 182 ? 6.448 8.070 9.861 1.00 90.81 182 MET A CA 1
ATOM 1469 C C . MET A 1 182 ? 7.395 6.897 10.120 1.00 90.81 182 MET A C 1
ATOM 1471 O O . MET A 1 182 ? 8.135 6.934 11.101 1.00 90.81 182 MET A O 1
ATOM 1475 N N . ILE A 1 183 ? 7.357 5.851 9.287 1.00 92.56 183 ILE A N 1
ATOM 1476 C CA . ILE A 1 183 ? 8.116 4.611 9.537 1.00 92.56 183 ILE A CA 1
ATOM 1477 C C . ILE A 1 183 ? 9.081 4.222 8.408 1.00 92.56 183 ILE A C 1
ATOM 1479 O O . ILE A 1 183 ? 9.852 3.278 8.571 1.00 92.56 183 ILE A O 1
ATOM 1483 N N . GLY A 1 184 ? 9.068 4.941 7.283 1.00 92.50 184 GLY A N 1
ATOM 1484 C CA . GLY A 1 184 ? 9.929 4.681 6.129 1.00 92.50 184 GLY A CA 1
ATOM 1485 C C . GLY A 1 184 ? 9.639 3.353 5.422 1.00 92.50 184 GLY A C 1
ATOM 1486 O O . GLY A 1 184 ? 8.819 2.543 5.859 1.00 92.50 184 GLY A O 1
ATOM 1487 N N . ALA A 1 185 ? 10.360 3.097 4.328 1.00 92.81 185 ALA A N 1
ATOM 1488 C CA . ALA A 1 185 ? 10.250 1.843 3.581 1.00 92.81 185 ALA A CA 1
ATOM 1489 C C . ALA A 1 185 ? 10.562 0.612 4.451 1.00 92.81 185 ALA A C 1
ATOM 1491 O O . ALA A 1 185 ? 9.880 -0.409 4.361 1.00 92.81 185 ALA A O 1
ATOM 1492 N N . GLU A 1 186 ? 11.573 0.709 5.320 1.00 93.25 186 GLU A N 1
ATOM 1493 C CA . GLU A 1 186 ? 11.975 -0.382 6.212 1.00 93.25 186 GLU A CA 1
ATOM 1494 C C . GLU A 1 186 ? 10.884 -0.711 7.236 1.00 93.25 186 GLU A C 1
ATOM 1496 O O . GLU A 1 186 ? 10.506 -1.875 7.375 1.00 93.25 186 GLU A O 1
ATOM 1501 N N . GLY A 1 187 ? 10.315 0.299 7.904 1.00 94.69 187 GLY A N 1
ATOM 1502 C CA . GLY A 1 187 ? 9.225 0.092 8.855 1.00 94.69 187 GLY A CA 1
ATOM 1503 C C . GLY A 1 187 ? 7.961 -0.446 8.187 1.00 94.69 187 GLY A C 1
ATOM 1504 O O . GLY A 1 187 ? 7.272 -1.287 8.773 1.00 94.69 187 GLY A O 1
ATOM 1505 N N . VAL A 1 188 ? 7.686 -0.028 6.944 1.00 96.62 188 VAL A N 1
ATOM 1506 C CA . VAL A 1 188 ? 6.599 -0.593 6.136 1.00 96.62 188 VAL A CA 1
ATOM 1507 C C . VAL A 1 188 ? 6.844 -2.077 5.875 1.00 96.62 188 VAL A C 1
ATOM 1509 O O . VAL A 1 188 ? 5.980 -2.894 6.188 1.00 96.62 188 VAL A O 1
ATOM 1512 N N . ASN A 1 189 ? 8.022 -2.441 5.363 1.00 95.75 189 ASN A N 1
ATOM 1513 C CA . ASN A 1 189 ? 8.372 -3.833 5.070 1.00 95.75 189 ASN A CA 1
ATOM 1514 C C . ASN A 1 189 ? 8.303 -4.713 6.325 1.00 95.75 189 ASN A C 1
ATOM 1516 O O . ASN A 1 189 ? 7.692 -5.777 6.286 1.00 95.75 189 ASN A O 1
ATOM 1520 N N . LYS A 1 190 ? 8.859 -4.237 7.444 1.00 95.81 190 LYS A N 1
ATOM 1521 C CA . LYS A 1 190 ? 8.837 -4.945 8.728 1.00 95.81 190 LYS A CA 1
ATOM 1522 C C . LYS A 1 190 ? 7.415 -5.155 9.248 1.00 95.81 190 LYS A C 1
ATOM 1524 O O . LYS A 1 190 ? 7.092 -6.223 9.752 1.00 95.81 190 L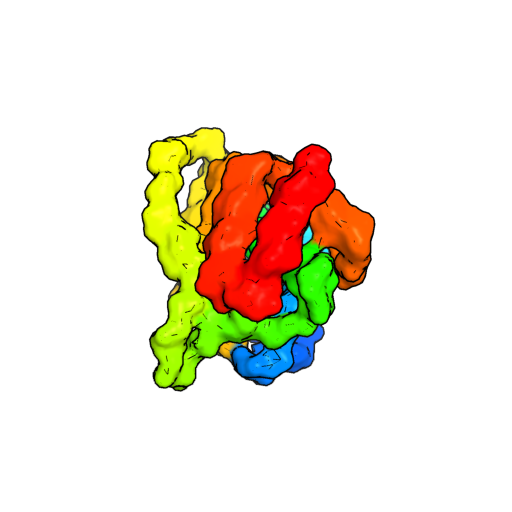YS A O 1
ATOM 1529 N N . SER A 1 191 ? 6.548 -4.152 9.120 1.00 96.12 191 SER A N 1
ATOM 1530 C CA . SER A 1 191 ? 5.148 -4.281 9.548 1.00 96.12 191 SER A CA 1
ATOM 1531 C C . SER A 1 191 ? 4.374 -5.257 8.659 1.00 96.12 191 SER A C 1
ATOM 1533 O O . SER A 1 191 ? 3.554 -6.032 9.146 1.00 96.12 191 SER A O 1
ATOM 1535 N N . LEU A 1 192 ? 4.674 -5.286 7.358 1.00 96.19 192 LEU A N 1
ATOM 1536 C CA . LEU A 1 192 ? 4.052 -6.213 6.414 1.00 96.19 192 LEU A CA 1
ATOM 1537 C C . LEU A 1 192 ? 4.425 -7.686 6.634 1.00 96.19 192 LEU A C 1
ATOM 1539 O O . LEU A 1 192 ? 3.744 -8.544 6.081 1.00 96.19 192 LEU A O 1
ATOM 1543 N N . GLU A 1 193 ? 5.417 -8.012 7.466 1.00 94.06 193 GLU A N 1
ATOM 1544 C CA . GLU A 1 193 ? 5.674 -9.403 7.877 1.00 94.06 193 GLU A CA 1
ATOM 1545 C C . GLU A 1 193 ? 4.467 -10.029 8.600 1.00 94.06 193 GLU A C 1
ATOM 1547 O O . GLU A 1 193 ? 4.262 -11.240 8.533 1.00 94.06 193 GLU A O 1
ATOM 1552 N N . TYR A 1 194 ? 3.625 -9.202 9.230 1.00 93.00 194 TYR A N 1
ATOM 1553 C CA . TYR A 1 194 ? 2.380 -9.624 9.880 1.00 93.00 194 TYR A CA 1
ATOM 1554 C C . TYR A 1 194 ? 1.162 -9.586 8.945 1.00 93.00 194 TYR A C 1
ATOM 1556 O O . TYR A 1 194 ? 0.099 -10.107 9.285 1.00 93.00 194 TYR A O 1
ATOM 1564 N N . ALA A 1 195 ? 1.293 -8.980 7.762 1.00 90.31 195 ALA A N 1
ATOM 1565 C CA . ALA A 1 195 ? 0.236 -8.946 6.762 1.00 90.31 195 ALA A CA 1
ATOM 1566 C C . ALA A 1 195 ? 0.247 -10.267 5.978 1.00 90.31 195 ALA A C 1
ATOM 1568 O O . ALA A 1 195 ? 0.957 -10.413 4.987 1.00 90.31 195 ALA A O 1
ATOM 1569 N N . VAL A 1 196 ? -0.551 -11.232 6.430 1.00 89.50 196 VAL A N 1
ATOM 1570 C CA . VAL A 1 196 ? -0.713 -12.555 5.807 1.00 89.50 196 VAL A CA 1
ATOM 1571 C C . VAL A 1 196 ? -2.037 -12.664 5.047 1.00 89.50 196 VAL A C 1
ATOM 1573 O O . VAL A 1 196 ? -3.002 -11.988 5.380 1.00 89.50 196 VAL A O 1
ATOM 1576 N N . VAL A 1 197 ? -2.108 -13.579 4.069 1.00 85.69 197 VAL A N 1
ATOM 1577 C CA . VAL A 1 197 ? -3.283 -13.796 3.188 1.00 85.69 197 VAL A CA 1
ATOM 1578 C C . VAL A 1 197 ? -4.616 -13.819 3.943 1.00 85.69 197 VAL A C 1
ATOM 1580 O O . VAL A 1 197 ? -5.627 -13.343 3.439 1.00 85.69 197 VAL A O 1
ATOM 1583 N N . THR A 1 198 ? -4.638 -14.387 5.146 1.00 87.75 198 THR A N 1
ATOM 1584 C CA . THR A 1 198 ? -5.819 -14.390 6.006 1.00 87.75 198 THR A CA 1
ATOM 1585 C C . THR A 1 198 ? -5.426 -13.853 7.365 1.00 87.75 198 THR A C 1
ATOM 1587 O O . THR A 1 198 ? -4.678 -14.506 8.088 1.00 87.75 198 THR A O 1
ATOM 1590 N N . LEU A 1 199 ? -5.921 -12.661 7.693 1.00 88.88 199 LEU A N 1
ATOM 1591 C CA . LEU A 1 199 ? -5.700 -12.063 8.998 1.00 88.88 199 LEU A CA 1
ATOM 1592 C C . LEU A 1 199 ? -6.496 -12.820 10.065 1.00 88.88 199 LEU A C 1
ATOM 1594 O O . LEU A 1 199 ? -7.685 -13.086 9.899 1.00 88.88 199 LEU A O 1
ATOM 1598 N N . ASP A 1 200 ? -5.830 -13.146 11.166 1.00 92.25 200 ASP A N 1
ATOM 1599 C CA . ASP A 1 200 ? -6.436 -13.691 12.374 1.00 92.25 200 ASP A CA 1
ATOM 1600 C C . ASP A 1 200 ? -6.133 -12.778 13.572 1.00 92.25 200 ASP A C 1
ATOM 1602 O O . ASP A 1 200 ? -5.568 -11.692 13.423 1.00 92.25 200 ASP A O 1
ATOM 1606 N N . ASN A 1 201 ? -6.519 -13.185 14.783 1.00 92.44 201 ASN A N 1
ATOM 1607 C CA . ASN A 1 201 ? -6.276 -12.371 15.976 1.00 92.44 201 ASN A CA 1
ATOM 1608 C C . ASN A 1 201 ? -4.777 -12.155 16.244 1.00 92.44 201 ASN A C 1
ATOM 1610 O O . ASN A 1 201 ? -4.394 -11.081 16.707 1.00 92.44 201 ASN A O 1
ATOM 1614 N N . VAL A 1 202 ? -3.934 -13.151 15.959 1.00 93.50 202 VAL A N 1
ATOM 1615 C CA . VAL A 1 202 ? -2.489 -13.104 16.211 1.00 93.50 202 VAL A CA 1
ATOM 1616 C C . VAL A 1 202 ? -1.815 -12.181 15.206 1.00 93.50 202 VAL A C 1
ATOM 1618 O O . VAL A 1 202 ? -1.101 -11.266 15.613 1.00 93.50 202 VAL A O 1
ATOM 1621 N N . SER A 1 203 ? -2.075 -12.366 13.912 1.00 94.38 203 SER A N 1
ATOM 1622 C CA . SER A 1 203 ? -1.493 -11.538 12.858 1.00 94.38 203 SER A CA 1
ATOM 1623 C C . SER A 1 203 ? -2.020 -10.105 12.914 1.00 94.38 203 SER A C 1
ATOM 1625 O O . SER A 1 203 ? -1.242 -9.169 12.765 1.00 94.38 203 SER A O 1
ATOM 1627 N N . SER A 1 204 ? -3.311 -9.911 13.212 1.00 95.44 204 SER A N 1
ATOM 1628 C CA . SER A 1 204 ? -3.907 -8.576 13.361 1.00 95.44 204 SER A CA 1
ATOM 1629 C C . SER A 1 204 ? -3.291 -7.828 14.537 1.00 95.44 204 SER A C 1
ATOM 1631 O O . SER A 1 204 ? -2.855 -6.690 14.388 1.00 95.44 204 SER A O 1
ATOM 1633 N N . SER A 1 205 ? -3.187 -8.475 15.700 1.00 94.69 205 SER A N 1
ATOM 1634 C CA . SER A 1 205 ? -2.574 -7.851 16.878 1.00 94.69 205 SER A CA 1
ATOM 1635 C C . SER A 1 205 ? -1.076 -7.614 16.671 1.00 94.69 205 SER A C 1
ATOM 1637 O O . SER A 1 205 ? -0.567 -6.570 17.065 1.00 94.69 205 SER A O 1
ATOM 1639 N N . GLY A 1 206 ? -0.369 -8.555 16.034 1.00 95.12 206 GLY A N 1
ATOM 1640 C CA . GLY A 1 206 ? 1.049 -8.426 15.690 1.00 95.12 206 GLY A CA 1
ATOM 1641 C C . GLY A 1 206 ? 1.319 -7.251 14.751 1.00 95.12 206 GLY A C 1
ATOM 1642 O O . GLY A 1 206 ? 2.218 -6.458 15.018 1.00 95.12 206 GLY A O 1
ATOM 1643 N N . LEU A 1 207 ? 0.479 -7.082 13.724 1.00 96.44 207 LEU A N 1
ATOM 1644 C CA . LEU A 1 207 ? 0.543 -5.955 12.796 1.00 96.44 207 LEU A CA 1
ATOM 1645 C C . LEU A 1 207 ? 0.350 -4.616 13.513 1.00 96.44 207 LEU A C 1
ATOM 1647 O O . LEU A 1 207 ? 1.110 -3.680 13.293 1.00 96.44 207 LEU A O 1
ATOM 1651 N N . LEU A 1 208 ? -0.654 -4.504 14.386 1.00 95.75 208 LEU A N 1
ATOM 1652 C CA . LEU A 1 208 ? -0.879 -3.252 15.112 1.00 95.75 208 LEU A CA 1
ATOM 1653 C C . LEU A 1 208 ? 0.268 -2.961 16.097 1.00 95.75 208 LEU A C 1
ATOM 1655 O O . LEU A 1 208 ? 0.707 -1.817 16.192 1.00 95.75 208 LEU A O 1
ATOM 1659 N N . LYS A 1 209 ? 0.815 -3.989 16.764 1.00 95.00 209 LYS A N 1
ATOM 1660 C CA . LYS A 1 209 ? 1.972 -3.865 17.675 1.00 95.00 209 LYS A CA 1
ATOM 1661 C C . LYS A 1 209 ? 3.290 -3.544 16.971 1.00 95.00 209 LYS A C 1
ATOM 1663 O O . LYS A 1 209 ? 4.209 -3.059 17.626 1.00 95.00 209 LYS A O 1
ATOM 1668 N N . SER A 1 210 ? 3.419 -3.813 15.670 1.00 95.31 210 SER A N 1
ATOM 1669 C CA . SER A 1 210 ? 4.646 -3.494 14.930 1.00 95.31 210 SER A CA 1
ATOM 1670 C C . SER A 1 210 ? 4.797 -1.997 14.649 1.00 95.31 210 SER A C 1
ATOM 1672 O O . SER A 1 210 ? 5.900 -1.543 14.337 1.00 95.31 210 SER A O 1
ATOM 1674 N N . LEU A 1 211 ? 3.709 -1.227 14.752 1.00 94.88 211 LEU A N 1
ATOM 1675 C CA . LEU A 1 211 ? 3.705 0.212 14.517 1.00 94.88 211 LEU A CA 1
ATOM 1676 C C . LEU A 1 211 ? 4.200 0.984 15.750 1.00 94.88 211 LEU A C 1
ATOM 1678 O O . LEU A 1 211 ? 3.902 0.604 16.885 1.00 94.88 211 LEU A O 1
ATOM 1682 N N . PRO A 1 212 ? 4.882 2.131 15.567 1.00 93.88 212 PRO A N 1
ATOM 1683 C CA . PRO A 1 212 ? 5.160 3.030 16.676 1.00 93.88 212 PRO A CA 1
ATOM 1684 C C . PRO A 1 212 ? 3.864 3.448 17.369 1.00 93.88 212 PRO A C 1
ATOM 1686 O O . PRO A 1 212 ? 2.898 3.851 16.721 1.00 93.88 212 PRO A O 1
ATOM 1689 N N . ARG A 1 213 ? 3.864 3.429 18.703 1.00 91.00 213 ARG A N 1
ATOM 1690 C CA . ARG A 1 213 ? 2.677 3.722 19.521 1.00 91.00 213 ARG A CA 1
ATOM 1691 C C . ARG A 1 213 ? 1.976 5.028 19.139 1.00 91.00 213 ARG A C 1
ATOM 1693 O O . ARG A 1 213 ? 0.753 5.063 19.081 1.00 91.00 213 ARG A O 1
ATOM 1700 N N . GLY A 1 214 ? 2.739 6.094 18.880 1.00 91.44 214 GLY A N 1
ATOM 1701 C CA . GLY A 1 214 ? 2.178 7.388 18.476 1.00 91.44 214 GLY A CA 1
ATOM 1702 C C . GLY A 1 214 ? 1.410 7.315 17.153 1.00 91.44 214 GLY A C 1
ATOM 1703 O O . GLY A 1 214 ? 0.324 7.874 17.052 1.00 91.44 214 GLY A O 1
ATOM 1704 N N . VAL A 1 215 ? 1.936 6.555 16.188 1.00 92.25 215 VAL A N 1
ATOM 1705 C CA . VAL A 1 215 ? 1.324 6.326 14.870 1.00 92.25 215 VAL A CA 1
ATOM 1706 C C . VAL A 1 215 ? 0.044 5.505 15.012 1.00 92.25 215 VAL A C 1
ATOM 1708 O O . VAL A 1 215 ? -0.998 5.900 14.495 1.00 92.25 215 VAL A O 1
ATOM 1711 N N . LEU A 1 216 ? 0.091 4.396 15.762 1.00 93.94 216 LEU A N 1
ATOM 1712 C CA . LEU A 1 216 ? -1.093 3.568 16.011 1.00 93.94 216 LEU A CA 1
ATOM 1713 C C . LEU A 1 216 ? -2.192 4.362 16.725 1.00 93.94 216 LEU A C 1
ATOM 1715 O O . LEU A 1 216 ? -3.351 4.303 16.322 1.00 93.94 216 LEU A O 1
ATOM 1719 N N . ALA A 1 217 ? -1.830 5.124 17.759 1.00 92.12 217 ALA A N 1
ATOM 1720 C CA . ALA A 1 217 ? -2.778 5.939 18.508 1.00 92.12 217 ALA A CA 1
ATOM 1721 C C . ALA A 1 217 ? -3.476 6.969 17.623 1.00 92.12 217 ALA A C 1
ATOM 1723 O O . ALA A 1 217 ? -4.681 7.173 17.754 1.00 92.12 217 ALA A O 1
ATOM 1724 N N . GLU A 1 218 ? -2.741 7.583 16.700 1.00 91.69 218 GLU A N 1
ATOM 1725 C CA . GLU A 1 218 ? -3.312 8.530 15.753 1.00 91.69 218 GLU A CA 1
ATOM 1726 C C . GLU A 1 218 ? -4.290 7.852 14.789 1.00 91.69 218 GLU A C 1
ATOM 1728 O O . GLU A 1 218 ? -5.408 8.331 14.599 1.00 91.69 218 GLU A O 1
ATOM 1733 N N . ILE A 1 219 ? -3.925 6.690 14.246 1.00 91.75 219 ILE A N 1
ATOM 1734 C CA . ILE A 1 219 ? -4.798 5.926 13.350 1.00 91.75 219 ILE A CA 1
ATOM 1735 C C . ILE A 1 219 ? -6.071 5.481 14.066 1.00 91.75 219 ILE A C 1
ATOM 1737 O O . ILE A 1 219 ? -7.165 5.688 13.544 1.00 91.75 219 ILE A O 1
ATOM 1741 N N . VAL A 1 220 ? -5.950 4.904 15.263 1.00 91.12 220 VAL A N 1
ATOM 1742 C CA . VAL A 1 220 ? -7.093 4.422 16.050 1.00 91.12 220 VAL A CA 1
ATOM 1743 C C . VAL A 1 220 ? -8.031 5.571 16.403 1.00 91.12 220 VAL A C 1
ATOM 1745 O O . VAL A 1 220 ? -9.235 5.440 16.200 1.00 91.12 220 VAL A O 1
ATOM 1748 N N . ARG A 1 221 ? -7.501 6.716 16.860 1.00 89.69 221 ARG A N 1
ATOM 1749 C CA . ARG A 1 221 ? -8.320 7.894 17.181 1.00 89.69 221 ARG A CA 1
ATOM 1750 C C . ARG A 1 221 ? -9.077 8.404 15.963 1.00 89.69 221 ARG A C 1
ATOM 1752 O O . ARG A 1 221 ? -10.290 8.562 16.038 1.00 89.69 221 ARG A O 1
ATOM 1759 N N . ASN A 1 222 ? -8.392 8.616 14.838 1.00 88.81 222 ASN A N 1
ATOM 1760 C CA . ASN A 1 222 ? -9.054 9.085 13.620 1.00 88.81 222 ASN A CA 1
ATOM 1761 C C . ASN A 1 222 ? -10.091 8.069 13.126 1.00 88.81 222 ASN A C 1
ATOM 1763 O O . ASN A 1 222 ? -11.213 8.450 12.804 1.00 88.81 222 ASN A O 1
ATOM 1767 N N . THR A 1 223 ? -9.776 6.775 13.177 1.00 87.62 223 THR A N 1
ATOM 1768 C CA . THR A 1 223 ? -10.711 5.706 12.799 1.00 87.62 223 THR A CA 1
ATOM 1769 C C . THR A 1 223 ? -11.945 5.675 13.703 1.00 87.62 223 THR A C 1
ATOM 1771 O O . THR A 1 223 ? -13.058 5.543 13.201 1.00 87.62 223 THR A O 1
ATOM 1774 N N . ALA A 1 224 ? -11.784 5.857 15.016 1.00 87.06 224 ALA A N 1
ATOM 1775 C CA . ALA A 1 224 ? -12.889 5.878 15.974 1.00 87.06 224 ALA A CA 1
ATOM 1776 C C . ALA A 1 224 ? -13.859 7.048 15.740 1.00 87.06 224 ALA A C 1
ATOM 1778 O O . ALA A 1 224 ? -15.051 6.897 15.989 1.00 87.06 224 ALA A O 1
ATOM 1779 N N . THR A 1 225 ? -13.379 8.182 15.208 1.00 85.06 225 THR A N 1
ATOM 1780 C CA . THR A 1 225 ? -14.259 9.305 14.825 1.00 85.06 225 THR A CA 1
ATOM 1781 C C . THR A 1 225 ? -15.090 9.042 13.570 1.00 85.06 225 THR A C 1
ATOM 1783 O O . THR A 1 225 ? -16.112 9.690 13.381 1.00 85.06 225 THR A O 1
ATOM 1786 N N . ILE A 1 226 ? -14.657 8.118 12.707 1.00 82.56 226 ILE A N 1
ATOM 1787 C CA . ILE A 1 226 ? -15.383 7.737 11.485 1.00 82.56 226 ILE A CA 1
ATOM 1788 C C . ILE A 1 226 ? -16.319 6.559 11.769 1.00 82.56 226 ILE A C 1
ATOM 1790 O O . ILE A 1 226 ? -17.442 6.500 11.278 1.00 82.56 226 ILE A O 1
ATOM 1794 N N . VAL A 1 227 ? -15.859 5.621 12.597 1.00 83.00 227 VAL A N 1
ATOM 1795 C CA . VAL A 1 227 ? -16.540 4.366 12.905 1.00 83.00 227 VAL A CA 1
ATOM 1796 C C . VAL A 1 227 ? -17.081 4.394 14.334 1.00 83.00 227 VAL A C 1
ATOM 1798 O O . VAL A 1 227 ? -16.640 3.645 15.209 1.00 83.00 227 VAL A O 1
ATOM 1801 N N . GLU A 1 228 ? -18.069 5.255 14.572 1.00 80.25 228 GLU A N 1
ATOM 1802 C CA . GLU A 1 228 ? -18.617 5.493 15.917 1.00 80.25 228 GLU A CA 1
ATOM 1803 C C . GLU A 1 228 ? -19.127 4.202 16.577 1.00 80.25 228 GLU A C 1
ATOM 1805 O O . GLU A 1 228 ? -18.853 3.939 17.745 1.00 80.25 228 GLU A O 1
ATOM 1810 N N . ILE A 1 229 ? -19.778 3.318 15.809 1.00 85.25 229 ILE A N 1
ATOM 1811 C CA . ILE A 1 229 ? -20.348 2.067 16.339 1.00 85.25 229 ILE A CA 1
ATOM 1812 C C . ILE A 1 229 ? -19.299 1.049 16.820 1.00 85.25 229 ILE A C 1
ATOM 1814 O O . ILE A 1 229 ? -19.657 0.065 17.467 1.00 85.25 229 ILE A O 1
ATOM 1818 N N . ARG A 1 230 ? -18.014 1.237 16.482 1.00 87.00 230 ARG A N 1
ATOM 1819 C CA . ARG A 1 230 ? -16.899 0.397 16.959 1.00 87.00 230 ARG A CA 1
ATOM 1820 C C . ARG A 1 230 ? -15.884 1.184 17.796 1.00 87.00 230 ARG A C 1
ATOM 1822 O O . ARG A 1 230 ? -14.841 0.624 18.134 1.00 87.00 230 ARG A O 1
ATOM 1829 N N . ALA A 1 231 ? -16.178 2.440 18.138 1.00 85.06 231 ALA A N 1
ATOM 1830 C CA . ALA A 1 231 ? -15.247 3.343 18.809 1.00 85.06 231 ALA A CA 1
ATOM 1831 C C . ALA A 1 231 ? -14.751 2.794 20.156 1.00 85.06 231 ALA A C 1
ATOM 1833 O O . ALA A 1 231 ? -13.547 2.784 20.391 1.00 85.06 231 ALA A O 1
ATOM 1834 N N . ASP A 1 232 ? -15.639 2.247 20.993 1.00 87.62 232 ASP A N 1
ATOM 1835 C CA . ASP A 1 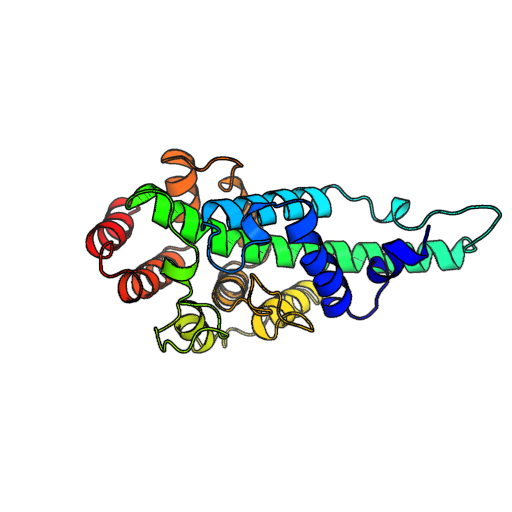232 ? -15.244 1.702 22.300 1.00 87.62 232 ASP A CA 1
ATOM 1836 C C . ASP A 1 232 ? -14.229 0.562 22.153 1.00 87.62 232 ASP A C 1
ATOM 1838 O O . ASP A 1 232 ? -13.162 0.589 22.758 1.00 87.62 232 ASP A O 1
ATOM 1842 N N . LYS A 1 233 ? -14.504 -0.398 21.260 1.00 89.06 233 LYS A N 1
ATOM 1843 C CA . LYS A 1 233 ? -13.587 -1.517 20.989 1.00 89.06 233 LYS A CA 1
ATOM 1844 C C . LYS A 1 233 ? -12.266 -1.052 20.375 1.00 89.06 233 LYS A C 1
ATOM 1846 O O . LYS A 1 233 ? -11.224 -1.623 20.672 1.00 89.06 233 LYS A O 1
ATOM 1851 N N . LEU A 1 234 ? -12.302 -0.034 19.516 1.00 86.81 234 LEU A N 1
ATOM 1852 C CA . LEU A 1 234 ? -11.106 0.591 18.946 1.00 86.81 234 LEU A CA 1
ATOM 1853 C C . LEU A 1 234 ? -10.208 1.185 20.034 1.00 86.81 234 LEU A C 1
ATOM 1855 O O . LEU A 1 234 ? -8.995 0.993 20.002 1.00 86.81 234 LEU A O 1
ATOM 1859 N N . LEU A 1 235 ? -10.798 1.883 21.003 1.00 87.75 235 LEU A N 1
ATOM 1860 C CA . LEU A 1 235 ? -10.058 2.456 22.124 1.00 87.75 235 LEU A CA 1
ATOM 1861 C C . LEU A 1 235 ? -9.525 1.365 23.060 1.00 87.75 235 LEU A C 1
ATOM 1863 O O . LEU A 1 235 ? -8.369 1.450 23.468 1.00 87.75 235 LEU A O 1
ATOM 1867 N N . THR A 1 236 ? -10.288 0.293 23.298 1.00 89.69 236 THR A N 1
ATOM 1868 C CA . THR A 1 236 ? -9.809 -0.882 24.047 1.00 89.69 236 THR A CA 1
ATOM 1869 C C . THR A 1 236 ? -8.591 -1.531 23.385 1.00 89.69 236 THR A C 1
ATOM 1871 O O . THR A 1 236 ? -7.639 -1.869 24.079 1.00 89.69 236 THR A O 1
ATOM 1874 N N . ILE A 1 237 ? -8.546 -1.625 22.048 1.00 86.62 237 ILE A N 1
ATOM 1875 C CA . ILE A 1 237 ? -7.351 -2.111 21.333 1.00 86.62 237 ILE A CA 1
ATOM 1876 C C . ILE A 1 237 ? -6.121 -1.264 21.695 1.00 86.62 237 ILE A C 1
ATOM 1878 O O . ILE A 1 237 ? -5.043 -1.804 21.921 1.00 86.62 237 ILE A O 1
ATOM 1882 N N . LEU A 1 238 ? -6.253 0.060 21.796 1.00 85.50 238 LEU A N 1
ATOM 1883 C CA . LEU A 1 238 ? -5.127 0.913 22.185 1.00 85.50 238 LEU A CA 1
ATOM 1884 C C . LEU A 1 238 ? -4.636 0.624 23.614 1.00 85.50 238 LEU A C 1
ATOM 1886 O O . LEU A 1 238 ? -3.441 0.733 23.893 1.00 85.50 238 LEU A O 1
ATOM 1890 N N . GLU A 1 239 ? -5.556 0.285 24.514 1.00 86.75 239 GLU A N 1
ATOM 1891 C CA . GLU A 1 239 ? -5.260 -0.030 25.911 1.00 86.75 239 GLU A CA 1
ATOM 1892 C C . GLU A 1 239 ? -4.615 -1.412 26.068 1.00 86.75 239 GLU A C 1
ATOM 1894 O O . GLU A 1 239 ? -3.648 -1.544 26.818 1.00 86.75 239 GLU A O 1
ATOM 1899 N N . GLU A 1 240 ? -5.104 -2.417 25.338 1.00 85.19 240 GLU A N 1
ATOM 1900 C CA . GLU A 1 240 ? -4.651 -3.816 25.396 1.00 85.19 240 GLU A CA 1
ATOM 1901 C C . GLU A 1 240 ? -3.327 -4.072 24.667 1.00 85.19 240 GLU A C 1
ATOM 1903 O O . GLU A 1 240 ? -2.617 -5.033 24.971 1.00 85.19 240 GLU A O 1
ATOM 1908 N N . LEU A 1 241 ? -2.982 -3.236 23.685 1.00 78.81 241 LEU A N 1
ATOM 1909 C CA . LEU A 1 241 ? -1.706 -3.329 22.973 1.00 78.81 241 LEU A CA 1
ATOM 1910 C C . LEU A 1 241 ? -0.558 -2.590 23.698 1.00 78.81 241 LEU A C 1
ATOM 1912 O O . LEU A 1 241 ? 0.523 -2.471 23.116 1.00 78.81 241 LEU A O 1
ATOM 1916 N N . ASN A 1 242 ? -0.781 -2.132 24.943 1.00 56.88 242 ASN A N 1
ATOM 1917 C CA . ASN A 1 242 ? 0.261 -1.646 25.864 1.00 56.88 242 ASN A CA 1
ATOM 1918 C C . ASN A 1 242 ? 1.220 -2.745 26.330 1.00 56.88 242 ASN A C 1
ATOM 1920 O O . ASN A 1 242 ? 0.764 -3.874 26.617 1.00 56.88 242 ASN A O 1
#

Foldseek 3Di:
DLVLLVLLLDPDLLSSVVVVLQCLCVPQVQLVPLWRDWLLSVLLSLVVVLVVLVPDQLLVSDDDDPCVPPPVVSVSSSVSSVLSSVLSSLLSLLVSLLSLLVQLLCQQQPHMDTPCLQAPRDPVDPDPADHLLVLLLPDPLVPPDPDDPSLVVSLCCQNVFRPDQDSHGGRHHSLSSVQCSQQNSVLSVQLCVLVDSDDDNVSSLSSLLSDDLVSSVSSLVSRCVSNVVRNVSSVVSSVVSD

Mean predicted aligned error: 5.91 Å

pLDDT: mean 87.15, std 11.94, range [38.41, 97.69]

Solvent-accessible surface area (backbone atoms only — not comparable to full-atom values): 13176 Å² total; per-residue (Å²): 114,60,75,84,51,47,49,44,46,39,92,49,53,40,56,32,50,37,62,54,57,70,49,47,38,78,84,30,69,55,56,66,42,63,82,74,31,30,35,54,56,52,33,50,49,39,51,53,48,37,52,50,44,74,68,56,61,35,79,68,65,63,68,73,57,93,73,38,56,42,69,69,59,44,51,52,41,25,53,36,20,39,53,38,40,53,40,47,34,55,41,41,45,30,48,32,47,44,39,42,53,54,36,29,51,29,49,78,59,74,40,78,46,51,42,45,64,57,52,24,62,62,91,90,48,99,56,96,55,78,33,55,47,62,63,38,64,68,56,82,74,81,71,74,85,88,61,54,76,56,50,53,51,31,42,47,39,22,60,72,18,31,81,53,69,51,83,67,44,71,36,41,36,29,53,21,27,51,48,40,70,75,46,34,73,65,44,46,56,61,30,43,74,35,64,49,99,72,76,47,76,65,34,24,51,47,32,57,62,59,43,58,66,71,60,45,51,51,51,42,52,56,47,28,74,60,34,61,94,45,24,70,54,45,53,48,50,64,62,70,71,104

Organism: NCBI:txid49249

Nearest PDB structures (foldseek):
  6ixr-assembly1_A  TM=1.835E-01  e=1.744E+00  Saccharomyces cerevisiae S288C
  7uni-assembly2_D  TM=2.406E-01  e=7.545E+00  synthetic construct
  8bja-assembly1_A  TM=1.143E-01  e=9.115E+00  Homo sapiens

Sequence (242 aa):
SNRDVRNFSSSDTGYFLEQTWKLLPESNVPLRQKTLYTVFDYYNALFKLEKFFSNLDSNVVFRHFRDRPDEMTRQALNRQAALNLEIGCSYVRAKLLSIAILAAIAHLTGGDVPMSFFTGDLPEIERCAARLDDKFSQMDTDNGTTGTFQDEKVYELLMKGRRMDSSFDARDSPMAAYLYRMIGAEGVNKSLEYAVVTLDNVSSSGLLKSLPRGVLAEIVRNTATIVEIRADKLLTILEELN

Secondary structure (DSSP, 8-state):
-TTTTGGGG-S-HHHHHHHHHHHHHHH-GGGGSTTT-BHHHHHHHHHHHHHHHHH--GGGTS--BTTBS-HHHHHHHHHHHHHHHHHHHHHHHHHHHHHHHHHHHHHHHHS--BTHHHH-S-TTS---PPPHHHHHHT----S---S-HHHHHHHHHHHH--SS-BTTB-S--HHHHHHHHHHHHHHHHHHHTT--SS--HHHHHHHHHTS-HHHHHHHHHHHHHH-GGGHHHHHHHHHHT-

Radius of gyration: 18.65 Å; Cα contacts (8 Å, |Δi|>4): 305; chains: 1; bounding box: 45×33×60 Å